Protein AF-A0A418AN37-F1 (afdb_monomer)

Secondary structure (DSSP, 8-state):
--HHHHHHTTS---------------SSPPPHHHHHHHHHHHHHHHHHHHHHHHHHHHHHHHHHHHHHTS--PPS----------------------PPP--HHHHHHHHHHHHHHHHHHTTSS-----S----TTHHHHHSPPPHHHHHHHHHHHHHHHTSHHHHTS---HHHHHHHHHT---SSS-HHHHTTSTTTTTTTTS-HHHHHHHHHHHHHHHHHHHHHHHHGGGS--

Structure (mmCIF, N/CA/C/O backbone):
data_AF-A0A418AN37-F1
#
_entry.id   AF-A0A418AN37-F1
#
loop_
_atom_site.group_PDB
_atom_site.id
_atom_site.type_symbol
_atom_site.label_atom_id
_atom_site.label_alt_id
_atom_site.label_comp_id
_atom_site.label_asym_id
_atom_site.label_entity_id
_atom_site.label_seq_id
_atom_site.pdbx_PDB_ins_code
_atom_site.Cartn_x
_atom_site.Cartn_y
_atom_site.Cartn_z
_atom_site.occupancy
_atom_site.B_iso_or_equiv
_atom_site.auth_seq_id
_atom_site.auth_comp_id
_atom_site.auth_asym_id
_atom_site.auth_atom_id
_atom_site.pdbx_PDB_model_num
ATOM 1 N N . MET A 1 1 ? -19.602 -5.515 28.735 1.00 55.59 1 MET A N 1
ATOM 2 C CA . MET A 1 1 ? -19.300 -6.955 28.885 1.00 55.59 1 MET A CA 1
ATOM 3 C C . MET A 1 1 ? -18.627 -7.397 27.599 1.00 55.59 1 MET A C 1
ATOM 5 O O . MET A 1 1 ? -19.262 -7.300 26.558 1.00 55.59 1 MET A O 1
ATOM 9 N N . ASP A 1 2 ? -17.358 -7.801 27.650 1.00 83.25 2 ASP A N 1
ATOM 10 C CA . ASP A 1 2 ? -16.573 -8.105 26.446 1.00 83.25 2 ASP A CA 1
ATOM 11 C C . ASP A 1 2 ? -16.793 -9.554 26.003 1.00 83.25 2 ASP A C 1
ATOM 13 O O . ASP A 1 2 ? -16.602 -10.477 26.797 1.00 83.25 2 ASP A O 1
ATOM 17 N N . LEU A 1 3 ? -17.146 -9.766 24.729 1.00 81.81 3 LEU A N 1
ATOM 18 C CA . LEU A 1 3 ? -17.369 -11.102 24.149 1.00 81.81 3 LEU A CA 1
ATOM 19 C C . LEU A 1 3 ? -16.171 -12.034 24.388 1.00 81.81 3 LEU A C 1
ATOM 21 O O . LEU A 1 3 ? -16.342 -13.188 24.777 1.00 81.81 3 LEU A O 1
ATOM 25 N N . ARG A 1 4 ? -14.953 -11.489 24.281 1.00 81.94 4 ARG A N 1
ATOM 26 C CA . ARG A 1 4 ? -13.697 -12.201 24.555 1.00 81.94 4 ARG A CA 1
ATOM 27 C C . ARG A 1 4 ? -13.632 -12.757 25.980 1.00 81.94 4 ARG A C 1
ATOM 29 O O . ARG A 1 4 ? -13.189 -13.883 26.183 1.00 81.94 4 ARG A O 1
ATOM 36 N N . ARG A 1 5 ? -14.113 -11.996 26.965 1.00 84.25 5 ARG A N 1
ATOM 37 C CA . ARG A 1 5 ? -14.120 -12.404 28.376 1.00 84.25 5 ARG A CA 1
ATOM 38 C C . ARG A 1 5 ? -15.149 -13.506 28.640 1.00 84.25 5 ARG A C 1
ATOM 40 O O . ARG A 1 5 ? -14.888 -14.403 29.431 1.00 84.25 5 ARG A O 1
ATOM 47 N N . LEU A 1 6 ? -16.292 -13.472 27.956 1.00 85.56 6 LEU A N 1
ATOM 48 C CA . LEU A 1 6 ? -17.323 -14.513 28.062 1.00 85.56 6 LEU A CA 1
ATOM 49 C C . LEU A 1 6 ? -16.876 -15.847 27.449 1.00 85.56 6 LEU A C 1
ATOM 51 O O . LEU A 1 6 ? -17.226 -16.902 27.976 1.00 85.56 6 LEU A O 1
ATOM 55 N N . GLN A 1 7 ? -16.056 -15.802 26.396 1.00 86.62 7 GLN A N 1
ATOM 56 C CA . GLN A 1 7 ? -15.451 -17.002 25.817 1.00 86.62 7 GLN A CA 1
ATOM 57 C C . GLN A 1 7 ? -14.365 -17.601 26.715 1.00 8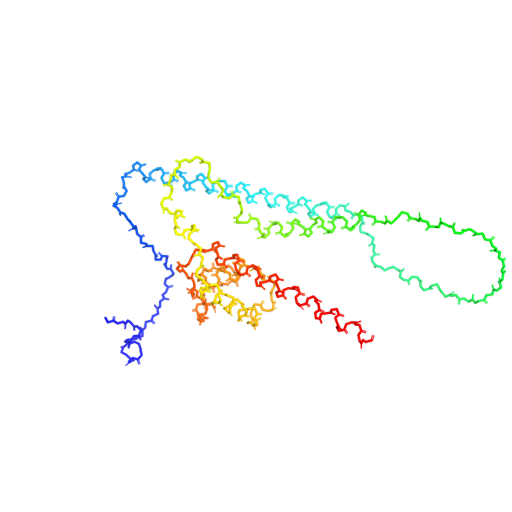6.62 7 GLN A C 1
ATOM 59 O O . GLN A 1 7 ? -14.333 -18.813 26.898 1.00 86.62 7 GLN A O 1
ATOM 64 N N . GLN A 1 8 ? -13.529 -16.771 27.348 1.00 85.38 8 GLN A N 1
ATOM 65 C CA . GLN A 1 8 ? -12.526 -17.234 28.322 1.00 85.38 8 GLN A CA 1
ATOM 66 C C . GLN A 1 8 ? -13.148 -17.927 29.542 1.00 85.38 8 GLN A C 1
ATOM 68 O O . GLN A 1 8 ? -12.549 -18.833 30.108 1.00 85.38 8 GLN A O 1
ATOM 73 N N . LEU A 1 9 ? -14.354 -17.513 29.936 1.00 90.00 9 LEU A N 1
ATOM 74 C CA . LEU A 1 9 ? -15.110 -18.127 31.029 1.00 90.00 9 LEU A CA 1
ATOM 75 C C . LEU A 1 9 ? -15.902 -19.374 30.593 1.00 90.00 9 LEU A C 1
ATOM 77 O O . LEU A 1 9 ? -16.604 -19.957 31.413 1.00 90.00 9 LEU A O 1
ATOM 81 N N . GLY A 1 10 ? -15.828 -19.771 29.316 1.00 86.00 10 GLY A N 1
ATOM 82 C CA . GLY A 1 10 ? -16.542 -20.934 28.778 1.00 86.00 10 GLY A CA 1
ATOM 83 C C . GLY A 1 10 ? -18.060 -20.754 28.666 1.00 86.00 10 GLY A C 1
ATOM 84 O O . GLY A 1 10 ? -18.771 -21.726 28.436 1.00 86.00 10 GLY A O 1
ATOM 85 N N . ILE A 1 11 ? -18.567 -19.527 28.823 1.00 90.62 11 ILE A N 1
ATOM 86 C CA . ILE A 1 11 ? -20.008 -19.238 28.865 1.00 90.62 11 ILE A CA 1
ATOM 87 C C . ILE A 1 11 ? -20.592 -19.188 27.447 1.00 90.62 11 ILE A C 1
ATOM 89 O O . ILE A 1 11 ? -21.712 -19.637 27.221 1.00 90.62 11 ILE A O 1
ATOM 93 N N . VAL A 1 12 ? -19.843 -18.639 26.484 1.00 87.06 12 VAL A N 1
ATOM 94 C CA . VAL A 1 12 ? -20.289 -18.466 25.092 1.00 87.06 12 VAL A CA 1
ATOM 95 C C . VAL A 1 12 ? -19.134 -18.733 24.135 1.00 87.06 12 VAL A C 1
ATOM 97 O O . VAL A 1 12 ? -18.043 -18.199 24.313 1.00 87.06 12 VAL A O 1
ATOM 100 N N . HIS A 1 13 ? -19.385 -19.506 23.079 1.00 84.19 13 HIS A N 1
ATOM 101 C CA . HIS A 1 13 ? -18.489 -19.592 21.926 1.00 84.19 13 HIS A CA 1
ATOM 102 C C . HIS A 1 13 ? -18.935 -18.579 20.868 1.00 84.19 13 HIS A C 1
ATOM 104 O O . HIS A 1 13 ? -20.099 -18.583 20.472 1.00 84.19 13 HIS A O 1
ATOM 110 N N . TYR A 1 14 ? -18.027 -17.710 20.416 1.00 82.75 14 TYR A N 1
ATOM 111 C CA . TYR A 1 14 ? -18.296 -16.773 19.325 1.00 82.75 14 TYR A CA 1
ATOM 112 C C . TYR A 1 14 ? -17.182 -16.819 18.279 1.00 82.75 14 TYR A C 1
ATOM 114 O O . TYR A 1 14 ? -16.024 -17.101 18.584 1.00 82.75 14 TYR A O 1
ATOM 122 N N . THR A 1 15 ? -17.545 -16.506 17.040 1.00 80.81 15 THR A N 1
ATOM 123 C CA . THR A 1 15 ? -16.626 -16.379 15.906 1.00 80.81 15 THR A CA 1
ATOM 124 C C . THR A 1 15 ? -16.875 -15.037 15.231 1.00 80.81 15 THR A C 1
ATOM 126 O O . THR A 1 15 ? -18.019 -14.710 14.921 1.00 80.81 15 THR A O 1
ATOM 129 N N . LEU A 1 16 ? -15.826 -14.244 15.001 1.00 81.50 16 LEU A N 1
ATOM 130 C CA . LEU A 1 16 ? -15.933 -13.008 14.220 1.00 81.50 16 LEU A CA 1
ATOM 131 C C . LEU A 1 16 ? -15.837 -13.362 12.736 1.00 81.50 16 LEU A C 1
ATOM 133 O O . LEU A 1 16 ? -14.770 -13.756 12.273 1.00 81.50 16 LEU A O 1
ATOM 137 N N . SER A 1 17 ? -16.944 -13.232 12.012 1.00 78.81 17 SER A N 1
ATOM 138 C CA . SER A 1 17 ? -17.051 -13.619 10.603 1.00 78.81 17 SER A CA 1
ATOM 139 C C . SER A 1 17 ? -16.654 -12.497 9.647 1.00 78.81 17 SER A C 1
ATOM 141 O O . SER A 1 17 ? -15.898 -12.719 8.704 1.00 78.81 17 SER A O 1
ATOM 143 N N . GLU A 1 18 ? -17.156 -11.287 9.885 1.00 77.06 18 GLU A N 1
ATOM 144 C CA . GLU A 1 18 ? -17.079 -10.207 8.906 1.00 77.06 18 GLU A CA 1
ATOM 145 C C . GLU A 1 18 ? -15.902 -9.267 9.167 1.00 77.06 18 GLU A C 1
ATOM 147 O O . GLU A 1 18 ? -15.656 -8.792 10.282 1.00 77.06 18 GLU A O 1
ATOM 152 N N . TYR A 1 19 ? -15.153 -8.991 8.102 1.00 73.56 19 TYR A N 1
ATOM 153 C CA . TYR A 1 19 ? -14.196 -7.898 8.080 1.00 73.56 19 TYR A CA 1
ATOM 154 C C . TYR A 1 19 ? -14.951 -6.607 7.769 1.00 73.56 19 TYR A C 1
ATOM 156 O O . TYR A 1 19 ? -15.472 -6.442 6.669 1.00 73.56 19 TYR A O 1
ATOM 164 N N . ALA A 1 20 ? -14.983 -5.689 8.731 1.00 76.69 20 ALA A N 1
ATOM 165 C CA . ALA A 1 20 ? -15.533 -4.356 8.547 1.00 76.69 20 ALA A CA 1
ATOM 166 C C . ALA A 1 20 ? -14.429 -3.312 8.717 1.00 76.69 20 ALA A C 1
ATOM 168 O O . ALA A 1 20 ? -13.604 -3.398 9.631 1.00 76.69 20 ALA A O 1
ATOM 169 N N . ILE A 1 21 ? -14.437 -2.302 7.848 1.00 72.62 21 ILE A N 1
ATOM 170 C CA . ILE A 1 21 ? -13.608 -1.113 8.027 1.00 72.62 21 ILE A CA 1
ATOM 171 C C . ILE A 1 21 ? -14.309 -0.247 9.067 1.00 72.62 21 ILE A C 1
ATOM 173 O O . ILE A 1 21 ? -15.377 0.307 8.812 1.00 72.62 21 ILE A O 1
ATOM 177 N N . HIS A 1 22 ? -13.719 -0.149 10.256 1.00 75.38 22 HIS A N 1
ATOM 178 C CA . HIS A 1 22 ? -14.242 0.715 11.303 1.00 75.38 22 HIS A CA 1
ATOM 179 C C . HIS A 1 22 ? -13.938 2.174 10.952 1.00 75.38 22 HIS A C 1
ATOM 181 O O . HIS A 1 22 ? -12.841 2.670 11.213 1.00 75.38 22 HIS A O 1
ATOM 187 N N . TYR A 1 23 ? -14.906 2.868 10.360 1.00 77.75 23 TYR A N 1
ATOM 188 C CA . TYR A 1 23 ? -14.799 4.295 10.086 1.00 77.75 23 TYR A CA 1
ATOM 189 C C . TYR A 1 23 ? -15.539 5.109 11.148 1.00 77.75 23 TYR A C 1
ATOM 191 O O . TYR A 1 23 ? -16.538 4.681 11.723 1.00 77.75 23 TYR A O 1
ATOM 199 N N . ARG A 1 24 ? -15.037 6.315 11.408 1.00 78.88 24 ARG A N 1
ATOM 200 C CA . ARG A 1 24 ? -15.690 7.301 12.266 1.00 78.88 24 ARG A CA 1
ATOM 201 C C . ARG A 1 24 ? -15.820 8.594 11.482 1.00 78.88 24 ARG A C 1
ATOM 203 O O . ARG A 1 24 ? -14.815 9.157 11.062 1.00 78.88 24 ARG A O 1
ATOM 210 N N . VAL A 1 25 ? -17.049 9.065 11.298 1.00 76.12 25 VAL A N 1
ATOM 211 C CA . VAL A 1 25 ? -17.302 10.376 10.691 1.00 76.12 25 VAL A CA 1
ATOM 212 C C . VAL A 1 25 ? -16.992 11.443 11.742 1.00 76.12 25 VAL A C 1
ATOM 214 O O . VAL A 1 25 ? -17.580 11.439 12.822 1.00 76.12 25 VAL A O 1
ATOM 217 N N . LEU A 1 26 ? -16.022 12.314 11.462 1.00 72.56 26 LEU A N 1
ATOM 218 C CA . LEU A 1 26 ? -15.508 13.320 12.404 1.00 72.56 26 LEU A CA 1
ATOM 219 C C . LEU A 1 26 ? -16.212 14.688 12.282 1.00 72.56 26 LEU A C 1
ATOM 221 O O . LEU A 1 26 ? -15.629 15.709 12.633 1.00 72.56 26 LEU A O 1
ATOM 225 N N . GLY A 1 27 ? -17.457 14.738 11.799 1.00 74.88 27 GLY A N 1
ATOM 226 C CA . GLY A 1 27 ? -18.159 16.000 11.542 1.00 74.88 27 GLY A CA 1
ATOM 227 C C . GLY A 1 27 ? -19.681 15.863 11.426 1.00 74.88 27 GLY A C 1
ATOM 228 O O . GLY A 1 27 ? -20.204 14.752 11.550 1.00 74.88 27 GLY A O 1
ATOM 229 N N . PRO A 1 28 ? -20.398 16.987 11.219 1.00 77.19 28 PRO A N 1
ATOM 230 C CA . PRO A 1 28 ? -21.841 16.979 10.999 1.00 77.19 28 PRO A CA 1
ATOM 231 C C . PRO A 1 28 ? -22.205 16.184 9.732 1.00 77.19 28 PRO A C 1
ATOM 233 O O . PRO A 1 28 ? -21.364 16.030 8.841 1.00 77.19 28 PRO A O 1
ATOM 236 N N . PRO A 1 29 ? -23.446 15.674 9.630 1.00 78.56 29 PRO A N 1
ATOM 237 C CA . PRO A 1 29 ? -23.898 14.976 8.433 1.00 78.56 29 PRO A CA 1
ATOM 238 C C . PRO A 1 29 ? -23.768 15.886 7.206 1.00 78.56 29 PRO A C 1
ATOM 240 O O . PRO A 1 29 ? -24.185 17.044 7.232 1.00 78.56 29 PRO A O 1
ATOM 243 N N . LEU A 1 30 ? -23.164 15.350 6.146 1.00 78.12 30 LEU A N 1
ATOM 244 C CA . LEU A 1 30 ? -22.931 16.070 4.896 1.00 78.12 30 LEU A CA 1
ATOM 245 C C . LEU A 1 30 ? -24.262 16.375 4.197 1.00 78.12 30 LEU A C 1
ATOM 247 O O . LEU A 1 30 ? -25.158 15.529 4.156 1.00 78.12 30 LEU A O 1
ATOM 251 N N . LEU A 1 31 ? -24.379 17.569 3.610 1.00 86.06 31 LEU A N 1
ATOM 252 C CA . LEU A 1 31 ? -25.508 17.898 2.737 1.00 86.06 31 LEU A CA 1
ATOM 253 C C . LEU A 1 31 ? -25.437 17.078 1.432 1.00 86.06 31 LEU A C 1
ATOM 255 O O . LEU A 1 31 ? -24.340 16.711 1.006 1.00 86.06 31 LEU A O 1
ATOM 259 N N . PRO A 1 32 ? -26.570 16.850 0.735 1.00 85.19 32 PRO A N 1
ATOM 260 C CA . PRO A 1 32 ? -26.594 16.098 -0.525 1.00 85.19 32 PRO A CA 1
ATOM 261 C C . PRO A 1 32 ? -25.598 16.612 -1.573 1.00 85.19 32 PRO A C 1
ATOM 263 O O . PRO A 1 32 ? -24.878 15.833 -2.181 1.00 85.19 32 PRO A O 1
ATOM 266 N N . THR A 1 33 ? -25.454 17.932 -1.700 1.00 83.00 33 THR A N 1
ATOM 267 C CA . THR A 1 33 ? -24.499 18.556 -2.630 1.00 83.00 33 THR A CA 1
ATOM 268 C C . THR A 1 33 ? -23.035 18.291 -2.266 1.00 83.00 33 THR A C 1
ATOM 270 O O . THR A 1 33 ? -22.181 18.204 -3.145 1.00 83.00 33 THR A O 1
ATOM 273 N N . GLN A 1 34 ? -22.727 18.137 -0.975 1.00 84.00 34 GLN A N 1
ATOM 274 C CA . GLN A 1 34 ? -21.387 17.779 -0.503 1.00 84.00 34 GLN A CA 1
ATOM 275 C C . GLN A 1 34 ? -21.097 16.293 -0.733 1.00 84.00 34 GLN A C 1
ATOM 277 O O . GLN A 1 34 ? -19.958 15.936 -1.025 1.00 84.00 34 GLN A O 1
ATOM 282 N N . LEU A 1 35 ? -22.120 15.438 -0.637 1.00 85.06 35 LEU A N 1
ATOM 283 C CA . LEU A 1 35 ? -22.019 14.026 -1.001 1.00 85.06 35 LEU A CA 1
ATOM 284 C C . LEU A 1 35 ? -21.789 13.854 -2.503 1.00 85.06 35 LEU A C 1
ATOM 286 O O . LEU A 1 35 ? -20.908 13.087 -2.878 1.00 85.06 35 LEU A O 1
ATOM 290 N N . ASP A 1 36 ? -22.501 14.604 -3.346 1.00 86.00 36 ASP A N 1
ATOM 291 C CA . ASP A 1 36 ? -22.295 14.585 -4.799 1.00 86.00 36 ASP A CA 1
ATOM 292 C C . ASP A 1 36 ? -20.882 15.048 -5.167 1.00 86.00 36 ASP A C 1
ATOM 294 O O . ASP A 1 36 ? -20.211 14.430 -5.995 1.00 86.00 36 ASP A O 1
ATOM 298 N N . HIS A 1 37 ? -20.390 16.099 -4.504 1.00 85.75 37 HIS A N 1
ATOM 299 C CA . HIS A 1 37 ? -19.017 16.559 -4.683 1.00 85.75 37 HIS A CA 1
ATOM 300 C C . HIS A 1 37 ? -17.994 15.505 -4.238 1.00 85.75 37 HIS A C 1
ATOM 302 O O . HIS A 1 37 ? -17.052 15.220 -4.973 1.00 85.75 37 HIS A O 1
ATOM 308 N N . LEU A 1 38 ? -18.191 14.877 -3.074 1.00 84.44 38 LEU A N 1
ATOM 309 C CA . LEU A 1 38 ? -17.324 13.803 -2.588 1.00 84.44 38 LEU A CA 1
ATOM 310 C C . LEU A 1 38 ? -17.327 12.604 -3.545 1.00 84.44 38 LEU A C 1
ATOM 312 O O . LEU A 1 38 ? -16.264 12.091 -3.885 1.00 84.44 38 LEU A O 1
ATOM 316 N N . ALA A 1 39 ? -18.502 12.182 -4.012 1.00 85.56 39 ALA A N 1
ATOM 317 C CA . ALA A 1 39 ? -18.649 11.099 -4.976 1.00 85.56 39 ALA A CA 1
ATOM 318 C C . ALA A 1 39 ? -17.939 11.429 -6.295 1.00 85.56 39 ALA A C 1
ATOM 320 O O . ALA A 1 39 ? -17.223 10.585 -6.835 1.00 85.56 39 ALA A O 1
ATOM 321 N N . HIS A 1 40 ? -18.071 12.666 -6.782 1.00 85.44 40 HIS A N 1
ATOM 322 C CA . HIS A 1 40 ? -17.361 13.132 -7.967 1.00 85.44 40 HIS A CA 1
ATOM 323 C C . HIS A 1 40 ? -15.840 13.109 -7.769 1.00 85.44 40 HIS A C 1
ATOM 325 O O . HIS A 1 40 ? -15.124 12.612 -8.634 1.00 85.44 40 HIS A O 1
ATOM 331 N N . THR A 1 41 ? -15.343 13.577 -6.624 1.00 87.25 41 THR A N 1
ATOM 332 C CA . THR A 1 41 ? -13.911 13.561 -6.285 1.00 87.25 41 THR A CA 1
ATOM 333 C C . THR A 1 41 ? -13.362 12.139 -6.172 1.00 87.25 41 THR A C 1
ATOM 335 O O . THR A 1 41 ? -12.289 11.844 -6.693 1.00 87.25 41 THR A O 1
ATOM 338 N N . ILE A 1 42 ? -14.110 11.222 -5.552 1.00 85.75 42 ILE A N 1
ATOM 339 C CA . ILE A 1 42 ? -13.750 9.798 -5.490 1.00 85.75 42 ILE A CA 1
ATOM 340 C C . ILE A 1 42 ? -13.702 9.206 -6.905 1.00 85.75 42 ILE A C 1
ATOM 342 O O . ILE A 1 42 ? -12.743 8.523 -7.261 1.00 85.75 42 ILE A O 1
ATOM 346 N N . TYR A 1 43 ? -14.697 9.506 -7.741 1.00 87.31 43 TYR A N 1
ATOM 347 C CA . TYR A 1 43 ? -14.752 9.032 -9.121 1.00 87.31 43 TYR A CA 1
ATOM 348 C C . TYR A 1 43 ? -13.576 9.538 -9.968 1.00 87.31 43 TYR A C 1
ATOM 350 O O . TYR A 1 43 ? -12.927 8.750 -10.658 1.00 87.31 43 TYR A O 1
ATOM 358 N N . THR A 1 44 ? -13.264 10.836 -9.921 1.00 85.31 44 THR A N 1
ATOM 359 C CA . THR A 1 44 ? -12.144 11.410 -10.683 1.00 85.31 44 THR A CA 1
ATOM 360 C C . THR A 1 44 ? -10.803 10.866 -10.204 1.00 85.31 44 THR A C 1
ATOM 362 O O . THR A 1 44 ? -9.939 10.559 -11.032 1.00 85.31 44 THR A O 1
ATOM 365 N N . HIS A 1 45 ? -10.646 10.673 -8.892 1.00 80.81 45 HIS A N 1
ATOM 366 C CA . HIS A 1 45 ? -9.477 10.028 -8.310 1.00 80.81 45 HIS A CA 1
ATOM 367 C C . HIS A 1 45 ? -9.315 8.591 -8.825 1.00 80.81 45 HIS A C 1
ATOM 369 O O . HIS A 1 45 ? -8.259 8.260 -9.367 1.00 80.81 45 HIS A O 1
ATOM 375 N N . HIS A 1 46 ? -10.366 7.765 -8.758 1.00 80.94 46 HIS A N 1
ATOM 376 C CA . HIS A 1 46 ? -10.323 6.389 -9.263 1.00 80.94 46 HIS A CA 1
ATOM 377 C C . HIS A 1 46 ? -10.027 6.325 -10.757 1.00 80.94 46 HIS A C 1
ATOM 379 O O . HIS A 1 46 ? -9.132 5.592 -11.167 1.00 80.94 46 HIS A O 1
ATOM 385 N N . ARG A 1 47 ? -10.691 7.150 -11.570 1.00 82.31 47 ARG A N 1
ATOM 386 C CA . ARG A 1 47 ? -10.432 7.217 -13.014 1.00 82.31 47 ARG A CA 1
ATOM 387 C C . ARG A 1 47 ? -8.976 7.580 -13.318 1.00 82.31 47 ARG A C 1
ATOM 389 O O . ARG A 1 47 ? -8.377 7.053 -14.254 1.00 82.31 47 ARG A O 1
ATOM 396 N N . THR A 1 48 ? -8.393 8.479 -12.528 1.00 78.56 48 THR A N 1
ATOM 397 C CA . THR A 1 48 ? -6.982 8.865 -12.663 1.00 78.56 48 THR A CA 1
ATOM 398 C C . THR A 1 48 ? -6.054 7.721 -12.257 1.00 78.56 48 THR A C 1
ATOM 400 O O . THR A 1 48 ? -5.081 7.448 -12.962 1.00 78.56 48 THR A O 1
ATOM 403 N N . GLN A 1 49 ? -6.360 7.020 -11.161 1.00 80.62 49 GLN A N 1
ATOM 404 C CA . GLN A 1 49 ? -5.617 5.829 -10.744 1.00 80.62 49 GLN A CA 1
ATOM 405 C C . GLN A 1 49 ? -5.677 4.719 -11.799 1.00 80.62 49 GLN A C 1
ATOM 407 O O . GLN A 1 49 ? -4.638 4.165 -12.150 1.00 80.62 49 GLN A O 1
ATOM 412 N N . GLU A 1 50 ? -6.852 4.439 -12.363 1.00 80.50 50 GLU A N 1
ATOM 413 C CA . GLU A 1 50 ? -7.027 3.460 -13.440 1.00 80.50 50 GLU A CA 1
ATOM 414 C C . GLU A 1 50 ? -6.183 3.815 -14.664 1.00 80.50 50 GLU A C 1
ATOM 416 O O . GLU A 1 50 ? -5.414 2.983 -15.142 1.00 80.50 50 GLU A O 1
ATOM 421 N N . ALA A 1 51 ? -6.238 5.067 -15.127 1.00 76.75 51 ALA A N 1
ATOM 422 C CA . ALA A 1 51 ? -5.425 5.519 -16.253 1.00 76.75 51 ALA A CA 1
ATOM 423 C C . ALA A 1 51 ? -3.916 5.359 -15.986 1.00 76.75 51 ALA A C 1
ATOM 425 O O . ALA A 1 51 ? -3.162 4.973 -16.880 1.00 76.75 51 ALA A O 1
ATOM 426 N N . ARG A 1 52 ? -3.459 5.625 -14.755 1.00 77.75 52 ARG A N 1
ATOM 427 C CA . ARG A 1 52 ? -2.061 5.403 -14.346 1.00 77.75 52 ARG A CA 1
ATOM 428 C C . ARG A 1 52 ? -1.706 3.918 -14.311 1.00 77.75 52 ARG A C 1
ATOM 430 O O . ARG A 1 52 ? -0.620 3.549 -14.751 1.00 77.75 52 ARG A O 1
ATOM 437 N N . HIS A 1 53 ? -2.599 3.068 -13.810 1.00 77.56 53 HIS A N 1
ATOM 438 C CA . HIS A 1 53 ? -2.394 1.621 -13.786 1.00 77.56 53 HIS A CA 1
ATOM 439 C C . HIS A 1 53 ? -2.290 1.044 -15.198 1.00 77.56 53 HIS A C 1
ATOM 441 O O . HIS A 1 53 ? -1.360 0.287 -15.460 1.00 77.56 53 HIS A O 1
ATOM 447 N N . VAL A 1 54 ? -3.167 1.456 -16.119 1.00 84.94 54 VAL A N 1
ATOM 448 C CA . VAL A 1 54 ? -3.102 1.045 -17.530 1.00 84.94 54 VAL A CA 1
ATOM 449 C C . VAL A 1 54 ? -1.756 1.437 -18.136 1.00 84.94 54 VAL A C 1
ATOM 451 O O . VAL A 1 54 ? -1.045 0.570 -18.634 1.00 84.94 54 VAL A O 1
ATOM 454 N N . LYS A 1 55 ? -1.334 2.700 -17.981 1.00 79.44 55 LYS A N 1
ATOM 455 C CA . LYS A 1 55 ? -0.025 3.168 -18.471 1.00 79.44 55 LYS A CA 1
ATOM 456 C C . LYS A 1 55 ? 1.151 2.378 -17.897 1.00 79.44 55 LYS A C 1
ATOM 458 O O . LYS A 1 55 ? 2.119 2.117 -18.601 1.00 79.44 55 LYS A O 1
ATOM 463 N N . ARG A 1 56 ? 1.089 1.997 -16.618 1.00 79.69 56 ARG A N 1
ATOM 464 C CA . ARG A 1 56 ? 2.131 1.184 -15.969 1.00 79.69 56 ARG A CA 1
ATOM 465 C C . ARG A 1 56 ? 2.204 -0.223 -16.548 1.00 79.69 56 ARG A C 1
ATOM 467 O O . ARG A 1 56 ? 3.302 -0.717 -16.781 1.00 79.69 56 ARG A O 1
ATOM 474 N N . VAL A 1 57 ? 1.055 -0.855 -16.779 1.00 85.06 57 VAL A N 1
ATOM 475 C CA . VAL A 1 57 ? 0.993 -2.174 -17.423 1.00 85.06 57 VAL A CA 1
ATOM 476 C C . VAL A 1 57 ? 1.506 -2.087 -18.860 1.00 85.06 57 VAL A C 1
ATOM 478 O O . VAL A 1 57 ? 2.311 -2.922 -19.259 1.00 85.06 57 VAL A O 1
ATOM 481 N N . GLU A 1 58 ? 1.108 -1.062 -19.615 1.00 85.06 58 GLU A N 1
ATOM 482 C CA . GLU A 1 58 ? 1.611 -0.812 -20.972 1.00 85.06 58 GLU A CA 1
ATOM 483 C C . GLU A 1 58 ? 3.131 -0.607 -20.987 1.00 85.06 58 GLU A C 1
ATOM 485 O O . GLU A 1 58 ? 3.818 -1.198 -21.815 1.00 85.06 58 GLU A O 1
ATOM 490 N N . ALA A 1 59 ? 3.680 0.173 -20.051 1.00 81.25 59 ALA A N 1
ATOM 491 C CA . ALA A 1 59 ? 5.122 0.379 -19.931 1.00 81.25 59 ALA A CA 1
ATOM 492 C C . ALA A 1 59 ? 5.874 -0.933 -19.652 1.00 81.25 59 ALA A C 1
ATOM 494 O O . ALA A 1 59 ? 6.878 -1.210 -20.307 1.00 81.25 59 ALA A O 1
ATOM 495 N N . LEU A 1 60 ? 5.364 -1.765 -18.737 1.00 84.44 60 LEU A N 1
ATOM 496 C CA . LEU A 1 60 ? 5.941 -3.080 -18.449 1.00 84.44 60 LEU A CA 1
ATOM 497 C C . LEU A 1 60 ? 5.858 -4.011 -19.665 1.00 84.44 60 LEU A C 1
ATOM 499 O O . LEU A 1 60 ? 6.830 -4.686 -19.997 1.00 84.44 60 LEU A O 1
ATOM 503 N N . TYR A 1 61 ? 4.711 -4.035 -20.343 1.00 84.94 61 TYR A N 1
ATOM 504 C CA . TYR A 1 61 ? 4.527 -4.824 -21.557 1.00 84.94 61 TYR A CA 1
ATOM 505 C C . TYR A 1 61 ? 5.513 -4.403 -22.649 1.00 84.94 61 TYR A C 1
ATOM 507 O O . TYR A 1 61 ? 6.152 -5.254 -23.261 1.00 84.94 61 TYR A O 1
ATOM 515 N N . ASN A 1 62 ? 5.695 -3.097 -22.848 1.00 81.69 62 ASN A N 1
ATOM 516 C CA . ASN A 1 62 ? 6.657 -2.569 -23.809 1.00 81.69 62 ASN A CA 1
ATOM 517 C C . ASN A 1 62 ? 8.094 -2.951 -23.436 1.00 81.69 62 ASN A C 1
ATOM 519 O O . ASN A 1 62 ? 8.837 -3.376 -24.314 1.00 81.69 62 ASN A O 1
ATOM 523 N N . ALA A 1 63 ? 8.472 -2.875 -22.155 1.00 83.62 63 ALA A N 1
ATOM 524 C CA . ALA A 1 63 ? 9.792 -3.302 -21.685 1.00 83.62 63 ALA A CA 1
ATOM 525 C C . ALA A 1 63 ? 10.035 -4.811 -21.888 1.00 83.62 63 ALA A C 1
ATOM 527 O O . ALA A 1 63 ? 11.131 -5.233 -22.252 1.00 83.62 63 ALA A O 1
ATOM 528 N N . LEU A 1 64 ? 9.006 -5.643 -21.704 1.00 84.25 64 LEU A N 1
ATOM 529 C CA . LEU A 1 64 ? 9.078 -7.074 -22.009 1.00 84.25 64 LEU A CA 1
ATOM 530 C C . LEU A 1 64 ? 9.198 -7.327 -23.515 1.00 84.25 64 LEU A C 1
ATOM 532 O O . LEU A 1 64 ? 9.993 -8.164 -23.938 1.00 84.25 64 LEU A O 1
ATOM 536 N N . ALA A 1 65 ? 8.432 -6.603 -24.332 1.00 83.50 65 ALA A N 1
ATOM 537 C CA . ALA A 1 65 ? 8.464 -6.730 -25.785 1.00 83.50 65 ALA A CA 1
ATOM 538 C C . ALA A 1 65 ? 9.817 -6.297 -26.374 1.00 83.50 65 ALA A C 1
ATOM 540 O O . ALA A 1 65 ? 10.315 -6.937 -27.304 1.00 83.50 65 ALA A O 1
ATOM 541 N N . THR A 1 66 ? 10.439 -5.249 -25.826 1.00 81.38 66 THR A N 1
ATOM 542 C CA . THR A 1 66 ? 11.781 -4.812 -26.232 1.00 81.38 66 THR A CA 1
ATOM 543 C C . THR A 1 66 ? 12.845 -5.821 -25.821 1.00 81.38 66 THR A C 1
ATOM 545 O O . THR A 1 66 ? 13.672 -6.173 -26.659 1.00 81.38 66 THR A O 1
ATOM 548 N N . ALA A 1 67 ? 12.785 -6.355 -24.597 1.00 79.75 67 ALA A N 1
ATOM 549 C CA . ALA A 1 67 ? 13.691 -7.407 -24.138 1.00 79.75 67 ALA A CA 1
ATOM 550 C C . ALA A 1 67 ? 13.558 -8.698 -24.968 1.00 79.75 67 ALA A C 1
ATOM 552 O O . ALA A 1 67 ? 14.558 -9.318 -25.316 1.00 79.75 67 ALA A O 1
ATOM 553 N N . TRP A 1 68 ? 12.332 -9.074 -25.345 1.00 78.62 68 TRP A N 1
ATOM 554 C CA . TRP A 1 68 ? 12.062 -10.237 -26.198 1.00 78.62 68 TRP A CA 1
ATOM 555 C C . TRP A 1 68 ? 12.561 -10.064 -27.639 1.00 78.62 68 TRP A C 1
ATOM 557 O O . TRP A 1 68 ? 12.960 -11.026 -28.289 1.00 78.62 68 TRP A O 1
ATOM 567 N N . SER A 1 69 ? 12.535 -8.835 -28.157 1.00 76.75 69 SER A N 1
ATOM 568 C CA . SER A 1 69 ? 12.969 -8.538 -29.527 1.00 76.75 69 SER A CA 1
ATOM 569 C C . SER A 1 69 ? 14.492 -8.511 -29.682 1.00 76.75 69 SER A C 1
ATOM 571 O O . SER A 1 69 ? 14.992 -8.371 -30.800 1.00 76.75 69 SER A O 1
ATOM 573 N N . GLN A 1 70 ? 15.246 -8.643 -28.586 1.00 69.69 70 GLN A N 1
ATOM 574 C CA . GLN A 1 70 ? 16.695 -8.746 -28.652 1.00 69.69 70 GLN A CA 1
ATOM 575 C C . GLN A 1 70 ? 17.133 -10.166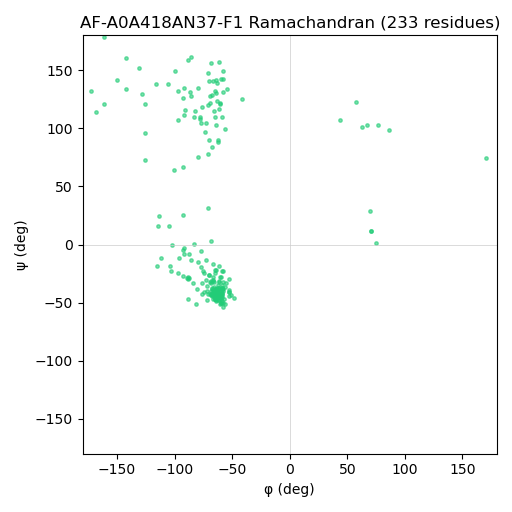 -29.038 1.00 69.69 70 GLN A C 1
ATOM 577 O O . GLN A 1 70 ? 16.635 -11.147 -28.483 1.00 69.69 70 GLN A O 1
ATOM 582 N N . PRO A 1 71 ? 18.089 -10.316 -29.973 1.00 57.81 71 PRO A N 1
ATOM 583 C CA . PRO A 1 71 ? 18.604 -11.624 -30.343 1.00 57.81 71 PRO A CA 1
ATOM 584 C C . PRO A 1 71 ? 19.327 -12.258 -29.149 1.00 57.81 71 PRO A C 1
ATOM 586 O O . PRO A 1 71 ? 20.414 -11.832 -28.762 1.00 57.81 71 PRO A O 1
ATOM 589 N N . HIS A 1 72 ? 18.731 -13.305 -28.576 1.00 53.62 72 HIS A N 1
ATOM 590 C CA . HIS A 1 72 ? 19.358 -14.119 -27.542 1.00 53.62 72 HIS A CA 1
ATOM 591 C C . HIS A 1 72 ? 20.668 -14.721 -28.074 1.00 53.62 72 HIS A C 1
ATOM 593 O O . HIS A 1 72 ? 20.651 -15.627 -28.910 1.00 53.62 72 HIS A O 1
ATOM 599 N N . LYS A 1 73 ? 21.821 -14.261 -27.573 1.00 52.53 73 LYS A N 1
ATOM 600 C CA . LYS A 1 73 ? 23.056 -15.047 -27.684 1.00 52.53 73 LYS A CA 1
ATOM 601 C C . LYS A 1 73 ? 22.903 -16.263 -26.765 1.00 52.53 73 LYS A C 1
ATOM 603 O O . LYS A 1 73 ? 22.695 -16.072 -25.567 1.00 52.53 73 LYS A O 1
ATOM 608 N N . PRO A 1 74 ? 22.996 -17.503 -27.276 1.00 44.41 74 PRO A N 1
ATOM 609 C CA . PRO A 1 74 ? 22.981 -18.670 -26.411 1.00 44.41 74 PRO A CA 1
ATOM 610 C C . PRO A 1 74 ? 24.172 -18.595 -25.449 1.00 44.41 74 PRO A C 1
ATOM 612 O O . PRO A 1 74 ? 25.332 -18.534 -25.865 1.00 44.41 74 PRO A O 1
ATOM 615 N N . LEU A 1 75 ? 23.874 -18.589 -24.150 1.00 52.97 75 LEU A N 1
ATOM 616 C CA . LEU A 1 75 ? 24.860 -18.834 -23.108 1.00 52.97 75 LEU A CA 1
ATOM 617 C C . LEU A 1 75 ? 25.424 -20.243 -23.339 1.00 52.97 75 LEU A C 1
ATOM 619 O O . LEU A 1 75 ? 24.683 -21.221 -23.330 1.00 52.97 75 LEU A O 1
ATOM 623 N N . HIS A 1 76 ? 26.741 -20.313 -23.528 1.00 48.41 76 HIS A N 1
ATOM 624 C CA . HIS A 1 76 ? 27.575 -21.507 -23.705 1.00 48.41 76 HIS A CA 1
ATOM 625 C C . HIS A 1 76 ? 27.729 -22.072 -25.126 1.00 48.41 76 HIS A C 1
ATOM 627 O O . HIS A 1 76 ? 27.059 -23.010 -25.537 1.00 48.41 76 HIS A O 1
ATOM 633 N N . THR A 1 77 ? 28.855 -21.715 -25.743 1.00 39.31 77 THR A N 1
ATOM 634 C CA . THR A 1 77 ? 29.836 -22.747 -26.108 1.00 39.31 77 THR A CA 1
ATOM 635 C C . THR A 1 77 ? 31.190 -22.358 -25.528 1.00 39.31 77 THR A C 1
ATOM 637 O O . THR A 1 77 ? 31.935 -21.574 -26.113 1.00 39.31 77 THR A O 1
ATOM 640 N N . ARG A 1 78 ? 31.521 -22.909 -24.352 1.00 40.75 78 ARG A N 1
ATOM 641 C CA . ARG A 1 78 ? 32.897 -22.962 -23.844 1.00 40.75 78 ARG A CA 1
ATOM 642 C C . ARG A 1 78 ? 33.663 -23.905 -24.771 1.00 40.75 78 ARG A C 1
ATOM 644 O O . ARG A 1 78 ? 33.753 -25.102 -24.519 1.00 40.75 78 ARG A O 1
ATOM 651 N N . ALA A 1 79 ? 34.146 -23.381 -25.894 1.00 37.94 79 ALA A N 1
ATOM 652 C CA . ALA A 1 79 ? 35.055 -24.104 -26.761 1.00 37.94 79 ALA A CA 1
ATOM 653 C C . ALA A 1 79 ? 36.344 -24.340 -25.967 1.00 37.94 79 ALA A C 1
ATOM 655 O O . ALA A 1 79 ? 37.144 -23.428 -25.756 1.00 37.94 79 ALA A O 1
ATOM 656 N N . HIS A 1 80 ? 36.523 -25.565 -25.477 1.00 40.12 80 HIS A N 1
ATOM 657 C CA . HIS A 1 80 ? 37.793 -26.038 -24.952 1.00 40.12 80 HIS A CA 1
ATOM 658 C C . HIS A 1 80 ? 38.821 -26.009 -26.089 1.00 40.12 80 HIS A C 1
ATOM 660 O O . HIS A 1 80 ? 39.004 -26.987 -26.813 1.00 40.12 80 HIS A O 1
ATOM 666 N N . LYS A 1 81 ? 39.497 -24.870 -26.259 1.00 40.19 81 LYS A N 1
ATOM 667 C CA . LYS A 1 81 ? 40.683 -24.758 -27.103 1.00 40.19 81 LYS A CA 1
ATOM 668 C C . LYS A 1 81 ? 41.801 -25.519 -26.387 1.00 40.19 81 LYS A C 1
ATOM 670 O O . LYS A 1 81 ? 42.491 -24.976 -25.531 1.00 40.19 81 LYS A O 1
ATOM 675 N N . ARG A 1 82 ? 41.918 -26.819 -26.682 1.00 37.25 82 ARG A N 1
ATOM 676 C CA . ARG A 1 82 ? 43.092 -27.639 -26.353 1.00 37.25 82 ARG A CA 1
ATOM 677 C C . ARG A 1 82 ? 44.309 -26.954 -26.980 1.00 37.25 82 ARG A C 1
ATOM 679 O O . ARG A 1 82 ? 44.533 -27.070 -28.181 1.00 37.25 82 ARG A O 1
ATOM 686 N N . ALA A 1 83 ? 45.060 -26.211 -26.177 1.00 36.94 83 ALA A N 1
ATOM 687 C CA . ALA A 1 83 ? 46.373 -25.725 -26.560 1.00 36.94 83 ALA A CA 1
ATOM 688 C C . ALA A 1 83 ? 47.358 -26.893 -26.424 1.00 36.94 83 ALA A C 1
ATOM 690 O O . ALA A 1 83 ? 47.669 -27.330 -25.318 1.00 36.94 83 ALA A O 1
ATOM 691 N N . SER A 1 84 ? 47.802 -27.427 -27.560 1.00 33.00 84 SER A N 1
ATOM 692 C CA . SER A 1 84 ? 49.027 -28.222 -27.642 1.00 33.00 84 SER A CA 1
ATOM 693 C C . SER A 1 84 ? 50.170 -27.253 -27.976 1.00 33.00 84 SER A C 1
ATOM 695 O O . SER A 1 84 ? 49.977 -26.408 -28.852 1.00 33.00 84 SER A O 1
ATOM 697 N N . PRO A 1 85 ? 51.332 -27.322 -27.306 1.00 47.75 85 PRO A N 1
ATOM 698 C CA . PRO A 1 85 ? 52.380 -26.322 -27.457 1.00 47.75 85 PRO A CA 1
ATOM 699 C C . PRO A 1 85 ? 53.296 -26.675 -28.631 1.00 47.75 85 PRO A C 1
ATOM 701 O O . PRO A 1 85 ? 53.787 -27.802 -28.704 1.00 47.75 85 PRO A O 1
ATOM 704 N N . ARG A 1 86 ? 53.571 -25.713 -29.519 1.00 33.91 86 ARG A N 1
ATOM 705 C CA . ARG A 1 86 ? 54.807 -25.688 -30.316 1.00 33.91 86 ARG A CA 1
ATOM 706 C C . ARG A 1 86 ? 55.097 -24.294 -30.889 1.00 33.91 86 ARG A C 1
ATOM 708 O O . ARG A 1 86 ? 54.305 -23.776 -31.661 1.00 33.91 86 ARG A O 1
ATOM 715 N N . CYS A 1 87 ? 56.272 -23.801 -30.490 1.00 30.23 87 CYS A N 1
ATOM 716 C CA . CYS A 1 87 ? 57.228 -22.942 -31.201 1.00 30.23 87 CYS A CA 1
ATOM 717 C C . CYS A 1 87 ? 56.801 -21.527 -31.641 1.00 30.23 87 CYS A C 1
ATOM 719 O O . CYS A 1 87 ? 56.173 -21.360 -32.675 1.00 30.23 87 CYS A O 1
ATOM 721 N N . ALA A 1 88 ? 57.247 -20.561 -30.829 1.00 42.62 88 ALA A N 1
ATOM 722 C CA . ALA A 1 88 ? 58.203 -19.493 -31.157 1.00 42.62 88 ALA A CA 1
ATOM 723 C C . ALA A 1 88 ? 57.911 -18.508 -32.316 1.00 42.62 88 ALA A C 1
ATOM 725 O O . ALA A 1 88 ? 57.831 -18.898 -33.476 1.00 42.62 88 ALA A O 1
ATOM 726 N N . ASP A 1 89 ? 57.917 -17.237 -31.894 1.00 42.75 89 ASP A N 1
ATOM 727 C CA . ASP A 1 89 ? 58.385 -16.016 -32.565 1.00 42.75 89 ASP A CA 1
ATOM 728 C C . ASP A 1 89 ? 57.501 -15.396 -33.662 1.00 42.75 89 ASP A C 1
ATOM 730 O O . ASP A 1 89 ? 57.481 -15.853 -34.797 1.00 42.75 89 ASP A O 1
ATOM 734 N N . ASP A 1 90 ? 56.793 -14.314 -33.308 1.00 39.69 90 ASP A N 1
ATOM 735 C CA . ASP A 1 90 ? 56.914 -13.013 -33.992 1.00 39.69 90 ASP A CA 1
ATOM 736 C C . ASP A 1 90 ? 56.124 -11.918 -33.245 1.00 39.69 90 ASP A C 1
ATOM 738 O O . ASP A 1 90 ? 54.967 -12.096 -32.852 1.00 39.69 90 ASP A O 1
ATOM 742 N N . GLU A 1 91 ? 56.787 -10.781 -33.024 1.00 48.47 91 GLU A N 1
ATOM 743 C CA . GLU A 1 91 ? 56.222 -9.526 -32.521 1.00 48.47 91 GLU A CA 1
ATOM 744 C C . GLU A 1 91 ? 55.203 -8.948 -33.515 1.00 48.47 91 GLU A C 1
ATOM 746 O O . GLU A 1 91 ? 55.523 -8.773 -34.689 1.00 48.47 91 GLU A O 1
ATOM 751 N N . SER A 1 92 ? 54.006 -8.574 -33.047 1.00 43.09 92 SER A N 1
ATOM 752 C CA . SER A 1 92 ? 53.222 -7.455 -33.601 1.00 43.09 92 SER A CA 1
ATOM 753 C C . SER A 1 92 ? 52.045 -7.096 -32.689 1.00 43.09 92 SER A C 1
ATOM 755 O O . SER A 1 92 ? 51.118 -7.879 -32.500 1.00 43.09 92 SER A O 1
ATOM 757 N N . ASP A 1 93 ? 52.149 -5.892 -32.134 1.00 38.59 93 ASP A N 1
ATOM 758 C CA . ASP A 1 93 ? 51.105 -4.919 -31.814 1.00 38.59 93 ASP A CA 1
ATOM 759 C C . ASP A 1 93 ? 49.788 -5.378 -31.167 1.00 38.59 93 ASP A C 1
ATOM 761 O O . ASP A 1 93 ? 48.845 -5.890 -31.776 1.00 38.59 93 ASP A O 1
ATOM 765 N N . SER A 1 94 ? 49.716 -5.022 -29.884 1.00 50.06 94 SER A N 1
ATOM 766 C CA . SER A 1 94 ? 48.514 -4.625 -29.162 1.00 50.06 94 SER A CA 1
ATOM 767 C C . SER A 1 94 ? 47.614 -3.705 -29.993 1.00 50.06 94 SER A C 1
ATOM 769 O O . SER A 1 94 ? 48.054 -2.654 -30.441 1.00 50.06 94 SER A O 1
ATOM 771 N N . ASP A 1 95 ? 46.350 -4.097 -30.154 1.00 39.88 95 ASP A N 1
ATOM 772 C CA . ASP A 1 95 ? 45.168 -3.289 -29.803 1.00 39.88 95 ASP A CA 1
ATOM 773 C C . ASP A 1 95 ? 43.905 -3.970 -30.339 1.00 39.88 95 ASP A C 1
ATOM 775 O O . ASP A 1 95 ? 43.275 -3.551 -31.308 1.00 39.88 95 ASP A O 1
ATOM 779 N N . ASN A 1 96 ? 43.494 -5.056 -29.680 1.00 40.19 96 ASN A N 1
ATOM 780 C CA . ASN A 1 96 ? 42.210 -5.691 -29.965 1.00 40.19 96 ASN A CA 1
ATOM 781 C C . ASN A 1 96 ? 41.127 -5.126 -29.030 1.00 40.19 96 ASN A C 1
ATOM 783 O O . ASN A 1 96 ? 40.596 -5.822 -28.165 1.00 40.19 96 ASN A O 1
ATOM 787 N N . ASN A 1 97 ? 40.807 -3.839 -29.196 1.00 40.94 97 ASN A N 1
ATOM 788 C CA . ASN A 1 97 ? 39.586 -3.236 -28.657 1.00 40.94 97 ASN A CA 1
ATOM 789 C C . ASN A 1 97 ? 38.409 -3.589 -29.581 1.00 40.94 97 ASN A C 1
ATOM 791 O O . ASN A 1 97 ? 37.922 -2.769 -30.357 1.00 40.94 97 ASN A O 1
ATOM 795 N N . GLY A 1 98 ? 37.946 -4.838 -29.504 1.00 39.12 98 GLY A N 1
ATOM 796 C CA . GLY A 1 98 ? 36.624 -5.191 -30.020 1.00 39.12 98 GLY A CA 1
ATOM 797 C C . GLY A 1 98 ? 35.549 -4.423 -29.235 1.00 39.12 98 GLY A C 1
ATOM 798 O O . GLY A 1 98 ? 35.680 -4.299 -28.013 1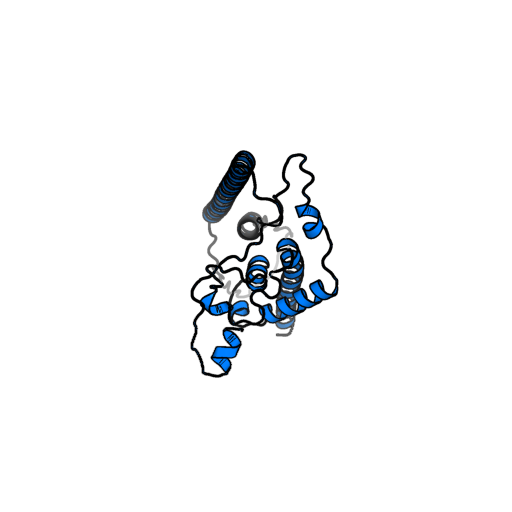.00 39.12 98 GLY A O 1
ATOM 799 N N . PRO A 1 99 ? 34.499 -3.886 -29.884 1.00 39.12 99 PRO A N 1
ATOM 800 C CA . PRO A 1 99 ? 33.477 -3.112 -29.196 1.00 39.12 99 PRO A CA 1
ATOM 801 C C . PRO A 1 99 ? 32.796 -4.013 -28.165 1.00 39.12 99 PRO A C 1
ATOM 803 O O . PRO A 1 99 ? 32.197 -5.034 -28.510 1.00 39.12 99 PRO A O 1
ATOM 806 N N . ARG A 1 100 ? 32.942 -3.659 -26.882 1.00 46.03 100 ARG A N 1
ATOM 807 C CA . ARG A 1 100 ? 32.199 -4.293 -25.792 1.00 46.03 100 ARG A CA 1
ATOM 808 C C . ARG A 1 100 ? 30.710 -4.209 -26.124 1.00 46.03 100 ARG A C 1
ATOM 810 O O . ARG A 1 100 ? 30.220 -3.180 -26.575 1.00 46.03 100 ARG A O 1
ATOM 817 N N . ASP A 1 101 ? 30.030 -5.326 -25.941 1.00 48.94 101 ASP A N 1
ATOM 818 C CA . ASP A 1 101 ? 28.624 -5.559 -26.257 1.00 48.94 101 ASP A CA 1
ATOM 819 C C . ASP A 1 101 ? 27.733 -4.782 -25.265 1.00 48.94 101 ASP A C 1
ATOM 821 O O . ASP A 1 101 ? 27.258 -5.332 -24.276 1.00 48.94 101 ASP A O 1
ATOM 825 N N . VAL A 1 102 ? 27.594 -3.467 -25.471 1.00 50.97 102 VAL A N 1
ATOM 826 C CA . VAL A 1 102 ? 26.836 -2.555 -24.588 1.00 50.97 102 VAL A CA 1
ATOM 827 C C . VAL A 1 102 ? 25.317 -2.805 -24.681 1.00 50.97 102 VAL A C 1
ATOM 829 O O . VAL A 1 102 ? 24.594 -2.620 -23.713 1.00 50.97 102 VAL A O 1
ATOM 832 N N . GLY A 1 103 ? 24.812 -3.330 -25.805 1.00 49.78 103 GLY A N 1
ATOM 833 C CA . GLY A 1 103 ? 23.367 -3.362 -26.086 1.00 49.78 103 GLY A CA 1
ATOM 834 C C . GLY A 1 103 ? 22.527 -4.425 -25.357 1.00 49.78 103 GLY A C 1
ATOM 835 O O . GLY A 1 103 ? 21.306 -4.275 -25.291 1.00 49.78 103 GLY A O 1
ATOM 836 N N . SER A 1 104 ? 23.132 -5.497 -24.829 1.00 52.62 104 SER A N 1
ATOM 837 C CA . SER A 1 104 ? 22.390 -6.571 -24.134 1.00 52.62 104 SER A CA 1
ATOM 838 C C . SER A 1 104 ? 22.208 -6.304 -22.639 1.00 52.62 104 SER A C 1
ATOM 840 O O . SER A 1 104 ? 21.226 -6.770 -22.067 1.00 52.62 104 SER A O 1
ATOM 842 N N . ILE A 1 105 ? 23.148 -5.586 -22.019 1.00 56.41 105 ILE A N 1
ATOM 843 C CA . ILE A 1 105 ? 23.109 -5.231 -20.593 1.00 56.41 105 ILE A CA 1
ATOM 844 C C . ILE A 1 105 ? 22.072 -4.118 -20.386 1.00 56.41 105 ILE A C 1
ATOM 846 O O . ILE A 1 105 ? 21.215 -4.217 -19.511 1.00 56.41 105 ILE A O 1
ATOM 850 N N . ASP A 1 106 ? 22.040 -3.148 -21.304 1.00 66.25 106 ASP A N 1
ATOM 851 C CA . ASP A 1 106 ? 21.111 -2.016 -21.268 1.00 66.25 106 ASP A CA 1
ATOM 852 C C . ASP A 1 106 ? 19.629 -2.434 -21.278 1.00 66.25 106 ASP A C 1
ATOM 854 O O . ASP A 1 106 ? 18.796 -1.794 -20.640 1.00 66.25 106 ASP A O 1
ATOM 858 N N . ALA A 1 107 ? 19.264 -3.515 -21.976 1.00 65.88 107 ALA A N 1
ATOM 859 C CA . ALA A 1 107 ? 17.869 -3.956 -22.051 1.00 65.88 107 ALA A CA 1
ATOM 860 C C . ALA A 1 107 ? 17.426 -4.823 -20.875 1.00 65.88 107 ALA A C 1
ATOM 862 O O . ALA A 1 107 ? 16.269 -4.732 -20.461 1.00 65.88 107 ALA A O 1
ATOM 863 N N . THR A 1 108 ? 18.323 -5.639 -20.316 1.00 71.31 108 THR A N 1
ATOM 864 C CA . THR A 1 108 ? 18.044 -6.355 -19.065 1.00 71.31 108 THR A CA 1
ATOM 865 C C . THR A 1 108 ? 17.916 -5.375 -17.904 1.00 71.31 108 THR A C 1
ATOM 867 O O . THR A 1 108 ? 16.998 -5.508 -17.096 1.00 71.31 108 THR A O 1
ATOM 870 N N . ASP A 1 109 ? 18.753 -4.337 -17.877 1.00 73.31 109 ASP A N 1
ATOM 871 C CA . ASP A 1 109 ? 18.694 -3.279 -16.868 1.00 73.31 109 ASP A CA 1
ATOM 872 C C . ASP A 1 109 ? 17.434 -2.421 -17.037 1.00 73.31 109 ASP A C 1
ATOM 874 O O . ASP A 1 109 ? 16.743 -2.125 -16.061 1.00 73.31 109 ASP A O 1
ATOM 878 N N . HIS A 1 110 ? 17.056 -2.106 -18.280 1.00 75.94 110 HIS A N 1
ATOM 879 C CA . HIS A 1 110 ? 15.799 -1.419 -18.579 1.00 75.94 110 HIS A CA 1
ATOM 880 C C . HIS A 1 110 ? 14.563 -2.229 -18.155 1.00 75.94 110 HIS A C 1
ATOM 882 O O . HIS A 1 110 ? 13.621 -1.667 -17.593 1.00 75.94 110 HIS A O 1
ATOM 888 N N . LEU A 1 111 ? 14.559 -3.548 -18.386 1.00 79.44 111 LEU A N 1
ATOM 889 C CA . LEU A 1 111 ? 13.474 -4.429 -17.955 1.00 79.44 111 LEU A CA 1
ATOM 890 C C . LEU A 1 111 ? 13.372 -4.490 -16.426 1.00 79.44 111 LEU A C 1
ATOM 892 O O . LEU A 1 111 ? 12.271 -4.368 -15.887 1.00 79.44 111 LEU A O 1
ATOM 896 N N . ASN A 1 112 ? 14.498 -4.634 -15.726 1.00 78.06 112 ASN A N 1
ATOM 897 C CA . ASN A 1 112 ? 14.525 -4.642 -14.263 1.00 78.06 112 ASN A CA 1
ATOM 898 C C . ASN A 1 112 ? 14.009 -3.315 -13.689 1.00 78.06 112 ASN A C 1
ATOM 900 O O . ASN A 1 112 ? 13.130 -3.326 -12.827 1.00 78.06 112 ASN A O 1
ATOM 904 N N . ALA A 1 113 ? 1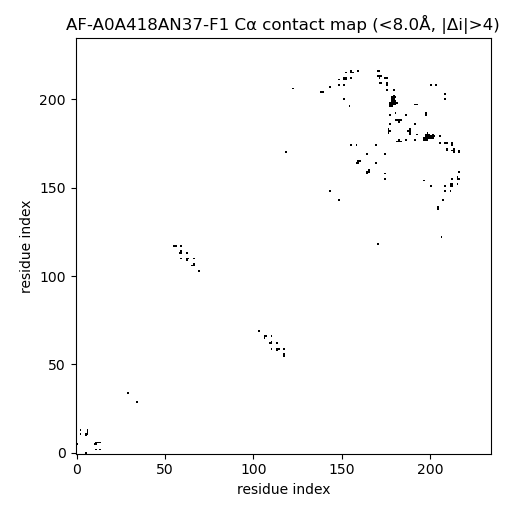4.437 -2.179 -14.248 1.00 76.44 113 ALA A N 1
ATOM 905 C CA . ALA A 1 113 ? 13.934 -0.863 -13.861 1.00 76.44 113 ALA A CA 1
ATOM 906 C C . ALA A 1 113 ? 12.421 -0.708 -14.115 1.00 76.44 113 ALA A C 1
ATOM 908 O O . ALA A 1 113 ? 11.704 -0.131 -13.296 1.00 76.44 113 ALA A O 1
ATOM 909 N N . ALA A 1 114 ? 11.899 -1.247 -15.224 1.00 77.56 114 ALA A N 1
ATOM 910 C CA . ALA A 1 114 ? 10.466 -1.227 -15.521 1.00 77.56 114 ALA A CA 1
ATOM 911 C C . ALA A 1 114 ? 9.653 -2.105 -14.552 1.00 77.56 114 ALA A C 1
ATOM 913 O O . ALA A 1 114 ? 8.552 -1.721 -14.147 1.00 77.56 114 ALA A O 1
ATOM 914 N N . ILE A 1 115 ? 10.194 -3.259 -14.149 1.00 77.00 115 ILE A N 1
ATOM 915 C CA . ILE A 1 115 ? 9.598 -4.139 -13.135 1.00 77.00 115 ILE A CA 1
ATOM 916 C C . ILE A 1 115 ? 9.555 -3.426 -11.779 1.00 77.00 115 ILE A C 1
ATOM 918 O O . ILE A 1 115 ? 8.501 -3.384 -11.144 1.00 77.00 115 ILE A O 1
ATOM 922 N N . GLU A 1 116 ? 10.658 -2.819 -11.347 1.00 77.31 116 GLU A N 1
ATOM 923 C CA . GLU A 1 116 ? 10.726 -2.071 -10.087 1.00 77.31 116 GLU A CA 1
ATOM 924 C C . GLU A 1 116 ? 9.756 -0.883 -10.085 1.00 77.31 116 GLU A C 1
ATOM 926 O O . GLU A 1 116 ? 8.916 -0.767 -9.187 1.00 77.31 116 GLU A O 1
ATOM 931 N N . ALA A 1 117 ? 9.744 -0.075 -11.149 1.00 75.12 117 ALA A N 1
ATOM 932 C CA . ALA A 1 117 ? 8.789 1.020 -11.311 1.00 75.12 117 ALA A CA 1
ATOM 933 C C . ALA A 1 117 ? 7.329 0.530 -11.293 1.00 75.12 117 ALA A C 1
ATOM 935 O O . ALA A 1 117 ? 6.451 1.173 -10.701 1.00 75.12 117 ALA A O 1
ATOM 936 N N . TYR A 1 118 ? 7.054 -0.638 -11.887 1.00 76.38 118 TYR A N 1
ATOM 937 C CA . TYR A 1 118 ? 5.740 -1.270 -11.833 1.00 76.38 118 TYR A CA 1
ATOM 938 C C . TYR A 1 118 ? 5.343 -1.696 -10.418 1.00 76.38 118 TYR A C 1
ATOM 940 O O . TYR A 1 118 ? 4.151 -1.759 -10.143 1.00 76.38 118 TYR A O 1
ATOM 948 N N . PHE A 1 119 ? 6.261 -1.952 -9.490 1.00 74.00 119 PHE A N 1
ATOM 949 C CA . PHE A 1 119 ? 5.897 -2.296 -8.113 1.00 74.00 119 PHE A CA 1
ATOM 950 C C . PHE A 1 119 ? 5.944 -1.103 -7.146 1.00 74.00 119 PHE A C 1
ATOM 952 O O . PHE A 1 119 ? 5.202 -1.098 -6.158 1.00 74.00 119 PHE A O 1
ATOM 959 N N . GLU A 1 120 ? 6.727 -0.064 -7.439 1.00 66.75 120 GLU A N 1
ATOM 960 C CA . GLU A 1 120 ? 7.032 1.007 -6.481 1.00 66.75 120 GLU A CA 1
ATOM 961 C C . GLU A 1 120 ? 6.265 2.326 -6.687 1.00 66.75 120 GLU A C 1
ATOM 963 O O . GLU A 1 120 ? 6.049 3.049 -5.708 1.00 66.75 120 GLU A O 1
ATOM 968 N N . ALA A 1 121 ? 5.754 2.613 -7.895 1.00 58.28 121 ALA A N 1
ATOM 969 C CA . ALA A 1 121 ? 5.141 3.898 -8.292 1.00 58.28 121 ALA A CA 1
ATOM 970 C C . ALA A 1 121 ? 3.757 4.230 -7.671 1.00 58.28 121 ALA A C 1
ATOM 972 O O . ALA A 1 121 ? 2.910 4.863 -8.299 1.00 58.28 121 ALA A O 1
ATOM 973 N N . SER A 1 122 ? 3.475 3.782 -6.449 1.00 51.09 122 SER A N 1
ATOM 974 C CA . SER A 1 122 ? 2.196 3.991 -5.751 1.00 51.09 122 SER A CA 1
ATOM 975 C C . SER A 1 122 ? 2.210 5.088 -4.677 1.00 51.09 122 SER A C 1
ATOM 977 O O . SER A 1 122 ? 1.175 5.301 -4.059 1.00 51.09 122 SER A O 1
ATOM 979 N N . SER A 1 123 ? 3.332 5.777 -4.423 1.00 51.16 123 SER A N 1
ATOM 980 C CA . SER A 1 123 ? 3.436 6.730 -3.294 1.00 51.16 123 SER A CA 1
ATOM 981 C C . SER A 1 123 ? 3.652 8.202 -3.645 1.00 51.16 123 SER A C 1
ATOM 983 O O . SER A 1 123 ? 3.433 9.039 -2.776 1.00 51.16 123 SER A O 1
ATOM 985 N N . THR A 1 124 ? 4.097 8.547 -4.854 1.00 49.25 124 THR A N 1
ATOM 986 C CA . THR A 1 124 ? 4.715 9.875 -5.074 1.00 49.25 124 THR A CA 1
ATOM 987 C C . THR A 1 124 ? 3.898 10.829 -5.946 1.00 49.25 124 THR A C 1
ATOM 989 O O . THR A 1 124 ? 4.193 12.017 -5.986 1.00 49.25 124 THR A O 1
ATOM 992 N N . ASP A 1 125 ? 2.849 10.342 -6.610 1.00 46.81 125 ASP A N 1
ATOM 993 C CA . ASP A 1 125 ? 2.163 11.081 -7.683 1.00 46.81 125 ASP A CA 1
ATOM 994 C C . ASP A 1 125 ? 0.795 11.664 -7.258 1.00 46.81 125 ASP A C 1
ATOM 996 O O . ASP A 1 125 ? -0.046 12.036 -8.082 1.00 46.81 125 ASP A O 1
ATOM 1000 N N . GLU A 1 126 ? 0.541 11.726 -5.948 1.00 47.97 126 GLU A N 1
ATOM 1001 C CA . GLU A 1 126 ? -0.666 12.305 -5.343 1.00 47.97 126 GLU A CA 1
ATOM 1002 C C . GLU A 1 126 ? -0.403 13.720 -4.822 1.00 47.97 126 GLU A C 1
ATOM 1004 O O . GLU A 1 126 ? -0.478 13.991 -3.626 1.00 47.97 126 GLU A O 1
ATOM 1009 N N . ARG A 1 127 ? -0.088 14.655 -5.723 1.00 43.09 127 ARG A N 1
ATOM 1010 C CA . ARG A 1 127 ? -0.204 16.082 -5.407 1.00 43.09 127 ARG A CA 1
ATOM 1011 C C . ARG A 1 127 ? -1.543 16.574 -5.962 1.00 43.09 127 ARG A C 1
ATOM 1013 O O . ARG A 1 127 ? -1.670 16.660 -7.184 1.00 43.09 127 ARG A O 1
ATOM 1020 N N . PRO A 1 128 ? -2.554 16.859 -5.120 1.00 43.25 128 PRO A N 1
ATOM 1021 C CA . PRO A 1 128 ? -3.789 17.457 -5.601 1.00 43.25 128 PRO A CA 1
ATOM 1022 C C . PRO A 1 128 ? -3.479 18.854 -6.143 1.00 43.25 128 PRO A C 1
ATOM 1024 O O . PRO A 1 128 ? -2.771 19.635 -5.500 1.00 43.25 128 PRO A O 1
ATOM 1027 N N . ALA A 1 129 ? -3.985 19.148 -7.338 1.00 45.22 129 ALA A N 1
ATOM 1028 C CA . ALA A 1 129 ? -4.078 20.510 -7.836 1.00 45.22 129 ALA A CA 1
ATOM 1029 C C . ALA A 1 129 ? -5.161 21.262 -7.039 1.00 45.22 129 ALA A C 1
ATOM 1031 O O . ALA A 1 129 ? -6.208 20.697 -6.736 1.00 45.22 129 ALA A O 1
ATOM 1032 N N . ASP A 1 130 ? -4.868 22.524 -6.736 1.00 42.81 130 ASP A N 1
ATOM 1033 C CA . ASP A 1 130 ? -5.739 23.554 -6.161 1.00 42.81 130 ASP A CA 1
ATOM 1034 C C . ASP A 1 130 ? -6.257 23.389 -4.717 1.00 42.81 130 ASP A C 1
ATOM 1036 O O . ASP A 1 130 ? -7.255 22.743 -4.415 1.00 42.81 130 ASP A O 1
ATOM 1040 N N . GLY A 1 131 ? -5.616 24.144 -3.816 1.00 46.03 131 GLY A N 1
ATOM 1041 C CA . GLY A 1 131 ? -6.297 25.241 -3.112 1.00 46.03 131 GLY A CA 1
ATOM 1042 C C . GLY A 1 131 ? -7.297 24.933 -1.994 1.00 46.03 131 GLY A C 1
ATOM 1043 O O . GLY A 1 131 ? -7.831 25.880 -1.425 1.00 46.03 131 GLY A O 1
ATOM 1044 N N . VAL A 1 132 ? -7.547 23.676 -1.631 1.00 45.16 132 VAL A N 1
ATOM 1045 C CA . VAL A 1 132 ? -8.332 23.357 -0.428 1.00 45.16 132 VAL A CA 1
ATOM 1046 C C . VAL A 1 132 ? -7.369 23.183 0.744 1.00 45.16 132 VAL A C 1
ATOM 1048 O O . VAL A 1 132 ? -6.578 22.241 0.770 1.00 45.16 132 VAL A O 1
ATOM 1051 N N . GLU A 1 133 ? -7.396 24.108 1.709 1.00 46.19 133 GLU A N 1
ATOM 1052 C CA . GLU A 1 133 ? -6.682 23.962 2.982 1.00 46.19 133 GLU A CA 1
ATOM 1053 C C . GLU A 1 133 ? -7.243 22.753 3.739 1.00 46.19 133 GLU A C 1
ATOM 1055 O O . GLU A 1 133 ? -8.225 22.812 4.479 1.00 46.19 133 GLU A O 1
ATOM 1060 N N . ASP A 1 134 ? -6.623 21.613 3.470 1.00 47.38 134 ASP A N 1
ATOM 1061 C CA . ASP A 1 134 ? -7.058 20.311 3.918 1.00 47.38 134 ASP A CA 1
ATOM 1062 C C . ASP A 1 134 ? -6.690 20.120 5.396 1.00 47.38 134 ASP A C 1
ATOM 1064 O O . ASP A 1 134 ? -5.529 19.905 5.756 1.00 47.38 134 ASP A O 1
ATOM 1068 N N . GLN A 1 135 ? -7.678 20.208 6.286 1.00 47.53 135 GLN A N 1
ATOM 1069 C CA . GLN A 1 135 ? -7.509 19.894 7.710 1.00 47.53 135 GLN A CA 1
ATOM 1070 C C . GLN A 1 135 ? -7.088 18.427 7.928 1.00 47.53 135 GLN A C 1
ATOM 1072 O O . GLN A 1 135 ? -6.495 18.110 8.962 1.00 47.53 135 GLN A O 1
ATOM 1077 N N . THR A 1 136 ? -7.279 17.537 6.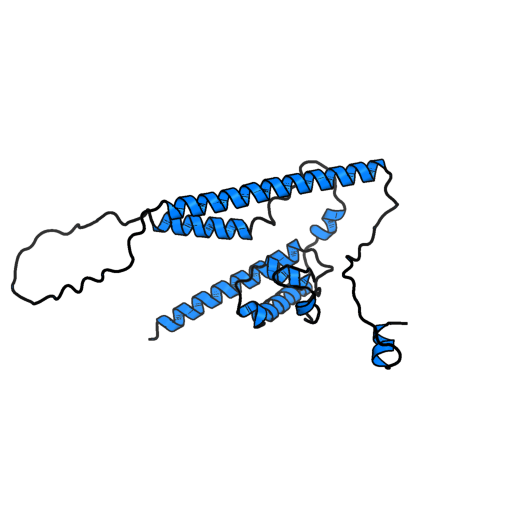940 1.00 49.88 136 THR A N 1
ATOM 1078 C CA . THR A 1 136 ? -6.708 16.180 6.975 1.00 49.88 136 THR A CA 1
ATOM 1079 C C . THR A 1 136 ? -5.191 16.175 6.748 1.00 49.88 136 THR A C 1
ATOM 1081 O O . THR A 1 136 ? -4.511 15.216 7.100 1.00 49.88 136 THR A O 1
ATOM 1084 N N . ALA A 1 137 ? -4.594 17.277 6.294 1.00 56.62 137 ALA A N 1
ATOM 1085 C CA . ALA A 1 137 ? -3.157 17.354 6.108 1.00 56.62 137 ALA A CA 1
ATOM 1086 C C . ALA A 1 137 ? -2.385 17.501 7.428 1.00 56.62 137 ALA A C 1
ATOM 1088 O O . ALA A 1 137 ? -1.216 17.151 7.459 1.00 56.62 137 ALA A O 1
ATOM 1089 N N . ALA A 1 138 ? -2.972 17.990 8.528 1.00 61.31 138 ALA A N 1
ATOM 1090 C CA . ALA A 1 138 ? -2.202 18.262 9.751 1.00 61.31 138 ALA A CA 1
ATOM 1091 C C . ALA A 1 138 ? -1.624 16.983 10.392 1.00 61.31 138 ALA A C 1
ATOM 1093 O O . ALA A 1 138 ? -0.430 16.919 10.686 1.00 61.31 138 ALA A O 1
ATOM 1094 N N . TRP A 1 139 ? -2.435 15.929 10.535 1.00 63.94 139 TRP A N 1
ATOM 1095 C CA . TRP A 1 139 ? -1.989 14.635 11.075 1.00 63.94 139 TRP A CA 1
ATOM 1096 C C . TRP A 1 139 ? -1.101 13.862 10.077 1.00 63.94 139 TRP A C 1
ATOM 1098 O O . TRP A 1 139 ? -0.156 13.174 10.470 1.00 63.94 139 TRP A O 1
ATOM 1108 N N . LEU A 1 140 ? -1.326 14.047 8.769 1.00 67.75 140 LEU A N 1
ATOM 1109 C CA . LEU A 1 140 ? -0.435 13.574 7.702 1.00 67.75 140 LEU A CA 1
ATOM 1110 C C . LEU A 1 140 ? 0.892 14.351 7.643 1.00 67.75 140 LEU A C 1
ATOM 1112 O O . LEU A 1 140 ? 1.902 13.772 7.263 1.00 67.75 140 LEU A O 1
ATOM 1116 N N . LYS A 1 141 ? 0.942 15.605 8.097 1.00 69.88 141 LYS A N 1
ATOM 1117 C CA . LYS A 1 141 ? 2.149 16.451 8.136 1.00 69.88 141 LYS A CA 1
ATOM 1118 C C . LYS A 1 141 ? 2.951 16.303 9.433 1.00 69.88 141 LYS A C 1
ATOM 1120 O O . LYS A 1 141 ? 4.165 16.452 9.397 1.00 69.88 141 LYS A O 1
ATOM 1125 N N . ALA A 1 142 ? 2.311 15.981 10.560 1.00 77.94 142 ALA A N 1
ATOM 1126 C CA . ALA A 1 142 ? 2.988 15.845 11.856 1.00 77.94 142 ALA A CA 1
ATOM 1127 C C . ALA A 1 142 ? 4.025 14.702 11.840 1.00 77.94 142 ALA A C 1
ATOM 1129 O O . ALA A 1 142 ? 3.645 13.580 11.527 1.00 77.94 142 ALA A O 1
ATOM 1130 N N . PRO A 1 143 ? 5.312 14.914 12.153 1.00 83.75 143 PRO A N 1
ATOM 1131 C CA . PRO A 1 143 ? 6.310 13.842 12.092 1.00 83.75 143 PRO A CA 1
ATOM 1132 C C . PRO A 1 143 ? 5.930 12.652 12.990 1.00 83.75 143 PRO A C 1
ATOM 1134 O O . PRO A 1 143 ? 5.264 12.831 14.011 1.00 83.75 143 PRO A O 1
ATOM 1137 N N . LEU A 1 144 ? 6.337 11.435 12.600 1.00 88.38 144 LEU A N 1
ATOM 1138 C CA . LEU A 1 144 ? 6.241 10.283 13.505 1.00 88.38 144 LEU A CA 1
ATOM 1139 C C . LEU A 1 144 ? 7.070 10.569 14.756 1.00 88.38 144 LEU A C 1
ATOM 1141 O O . LEU A 1 144 ? 8.139 11.179 14.678 1.00 88.38 144 LEU A O 1
ATOM 1145 N N . THR A 1 145 ? 6.574 10.135 15.910 1.00 91.50 145 THR A N 1
ATOM 1146 C CA . THR A 1 145 ? 7.354 10.253 17.137 1.00 91.50 145 THR A CA 1
ATOM 1147 C C . THR A 1 145 ? 8.5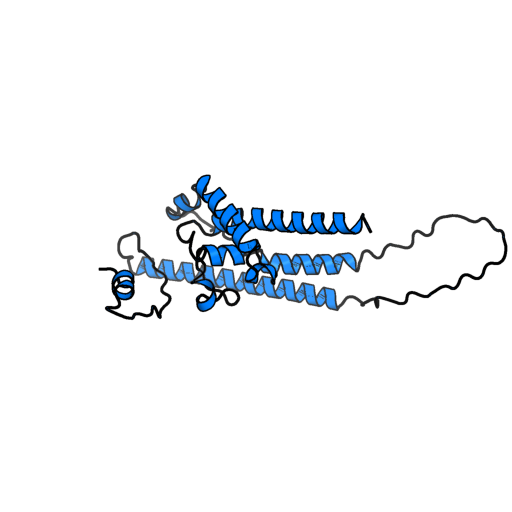22 9.265 17.084 1.00 91.50 145 THR A C 1
ATOM 1149 O O . THR A 1 145 ? 8.405 8.179 16.519 1.00 91.50 145 THR A O 1
ATOM 1152 N N . GLN A 1 146 ? 9.659 9.616 17.688 1.00 92.88 146 GLN A N 1
ATOM 1153 C CA . GLN A 1 146 ? 10.808 8.711 17.780 1.00 92.88 146 GLN A CA 1
ATOM 1154 C C . GLN A 1 146 ? 10.460 7.305 18.321 1.00 92.88 146 GLN A C 1
ATOM 1156 O O . GLN A 1 146 ? 10.938 6.331 17.736 1.00 92.88 146 GLN A O 1
ATOM 1161 N N . PRO A 1 147 ? 9.629 7.138 19.376 1.00 94.31 147 PRO A N 1
ATOM 1162 C CA . PRO A 1 147 ? 9.248 5.799 19.823 1.00 94.31 147 PRO A CA 1
ATOM 1163 C C . PRO A 1 147 ? 8.405 5.036 18.792 1.00 94.31 147 PRO A C 1
ATOM 1165 O O . PRO A 1 147 ? 8.547 3.816 18.697 1.00 94.31 147 PRO A O 1
ATOM 1168 N N . ASP A 1 148 ? 7.573 5.717 17.995 1.00 92.94 148 ASP A N 1
ATOM 1169 C CA . ASP A 1 148 ? 6.828 5.067 16.910 1.00 92.94 148 ASP A CA 1
ATOM 1170 C C . ASP A 1 148 ? 7.783 4.542 15.839 1.00 92.94 148 ASP A C 1
ATOM 1172 O O . ASP A 1 148 ? 7.675 3.380 15.451 1.00 92.94 148 ASP A O 1
ATOM 1176 N N . THR A 1 149 ? 8.749 5.360 15.411 1.00 94.75 149 THR A N 1
ATOM 1177 C CA . THR A 1 149 ? 9.758 4.970 14.415 1.00 94.75 149 THR A CA 1
ATOM 1178 C C . THR A 1 149 ? 10.522 3.724 14.865 1.00 94.75 149 THR A C 1
ATOM 1180 O O . THR A 1 149 ? 10.513 2.723 14.154 1.00 94.75 149 THR A O 1
ATOM 1183 N N . LEU A 1 150 ? 11.063 3.719 16.089 1.00 95.50 150 LEU A N 1
ATOM 1184 C CA . LEU A 1 150 ? 11.788 2.564 16.640 1.00 95.50 150 LEU A CA 1
ATOM 1185 C C . LEU A 1 150 ? 10.902 1.311 16.752 1.00 95.50 150 LEU A C 1
ATOM 1187 O O . LEU A 1 150 ? 11.350 0.188 16.518 1.00 95.50 150 LEU A O 1
ATOM 1191 N N . SER A 1 151 ? 9.625 1.482 17.103 1.00 95.75 151 SER A N 1
ATOM 1192 C CA . SER A 1 151 ? 8.669 0.373 17.185 1.00 95.75 151 SER A CA 1
ATOM 1193 C C . SER A 1 151 ? 8.360 -0.216 15.805 1.00 95.75 151 SER A C 1
ATOM 1195 O O . SER A 1 151 ? 8.224 -1.439 15.679 1.00 95.75 151 SER A O 1
ATOM 1197 N N . ILE A 1 152 ? 8.257 0.631 14.773 1.00 97.06 152 ILE A N 1
ATOM 1198 C CA . ILE A 1 152 ? 8.060 0.217 13.378 1.00 97.06 152 ILE A CA 1
ATOM 1199 C C . ILE A 1 152 ? 9.303 -0.512 12.869 1.00 97.06 152 ILE A C 1
ATOM 1201 O O . ILE A 1 152 ? 9.161 -1.575 12.266 1.00 97.06 152 ILE A O 1
ATOM 1205 N N . GLU A 1 153 ? 10.501 -0.001 13.152 1.00 97.00 153 GLU A N 1
ATOM 1206 C CA . GLU A 1 153 ? 11.765 -0.650 12.794 1.00 97.00 153 GLU A CA 1
ATOM 1207 C C . GLU A 1 153 ? 11.858 -2.046 13.411 1.00 97.00 153 GLU A C 1
ATOM 1209 O O . GLU A 1 153 ? 11.988 -3.034 12.691 1.00 97.00 153 GLU A O 1
ATOM 1214 N N . ALA A 1 154 ? 11.671 -2.160 14.730 1.00 96.62 154 ALA A N 1
ATOM 1215 C CA . ALA A 1 154 ? 11.714 -3.444 15.423 1.00 96.62 154 ALA A CA 1
ATOM 1216 C C . ALA A 1 154 ? 10.665 -4.437 14.886 1.00 96.62 154 ALA A C 1
ATOM 1218 O O . ALA A 1 154 ? 10.959 -5.620 14.691 1.00 96.62 154 ALA A O 1
ATOM 1219 N N . ALA A 1 155 ? 9.442 -3.971 14.608 1.00 96.25 155 ALA A N 1
ATOM 1220 C CA . ALA A 1 155 ? 8.390 -4.805 14.029 1.00 96.25 155 ALA A CA 1
ATOM 1221 C C . ALA A 1 155 ? 8.728 -5.260 12.601 1.00 96.25 155 ALA A C 1
ATOM 1223 O O . ALA A 1 155 ? 8.489 -6.415 12.254 1.00 96.25 155 ALA A O 1
ATOM 1224 N N . THR A 1 156 ? 9.306 -4.375 11.791 1.00 96.06 156 THR A N 1
ATOM 1225 C CA . THR A 1 156 ? 9.728 -4.669 10.416 1.00 96.06 156 THR A CA 1
ATOM 1226 C C . THR A 1 156 ? 10.847 -5.697 10.408 1.00 96.06 156 THR A C 1
ATOM 1228 O O . THR A 1 156 ? 10.737 -6.702 9.713 1.00 96.06 156 THR A O 1
ATOM 1231 N N . THR A 1 157 ? 11.867 -5.519 11.248 1.00 94.94 157 THR A N 1
ATOM 1232 C CA . THR A 1 157 ? 12.944 -6.498 11.427 1.00 94.94 157 THR A CA 1
ATOM 1233 C C . THR A 1 157 ? 12.394 -7.845 11.881 1.00 94.94 157 THR A C 1
ATOM 1235 O O . THR A 1 157 ? 12.768 -8.871 11.325 1.00 94.94 157 THR A O 1
ATOM 1238 N N . THR A 1 158 ? 11.452 -7.864 12.827 1.00 95.1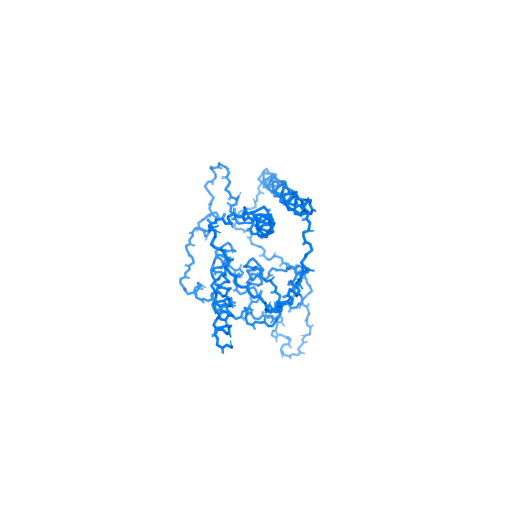9 158 THR A N 1
ATOM 1239 C CA . THR A 1 158 ? 10.794 -9.111 13.256 1.00 95.19 158 THR A CA 1
ATOM 1240 C C . THR A 1 158 ? 10.083 -9.803 12.088 1.00 95.19 158 THR A C 1
ATOM 1242 O O . THR A 1 158 ? 10.239 -11.006 11.902 1.00 95.19 158 THR A O 1
ATOM 1245 N N . LEU A 1 159 ? 9.345 -9.049 11.265 1.00 93.88 159 LEU A N 1
ATOM 1246 C CA . LEU A 1 159 ? 8.654 -9.583 10.088 1.00 93.88 159 LEU A CA 1
ATOM 1247 C C . LEU A 1 159 ? 9.615 -10.087 9.014 1.00 93.88 159 LEU A C 1
ATOM 1249 O O . LEU A 1 159 ? 9.336 -11.107 8.396 1.00 93.88 159 LEU A O 1
ATOM 1253 N N . LEU A 1 160 ? 10.749 -9.421 8.810 1.00 92.19 160 LEU A N 1
ATOM 1254 C CA . LEU A 1 160 ? 11.786 -9.878 7.883 1.00 92.19 160 LEU A CA 1
ATOM 1255 C C . LEU A 1 160 ? 12.413 -11.210 8.313 1.00 92.19 160 LEU A C 1
ATOM 1257 O O . LEU A 1 160 ? 12.942 -11.920 7.466 1.00 92.19 160 LEU A O 1
ATOM 1261 N N . HIS A 1 161 ? 12.319 -11.576 9.595 1.00 90.19 161 HIS A N 1
ATOM 1262 C CA . HIS A 1 161 ? 12.763 -12.875 10.103 1.00 90.19 161 HIS A CA 1
ATOM 1263 C C . HIS A 1 161 ? 11.658 -13.949 10.118 1.00 90.19 161 HIS A C 1
ATOM 1265 O O . HIS A 1 161 ? 11.968 -15.114 10.349 1.00 90.19 161 HIS A O 1
ATOM 1271 N N . ASP A 1 162 ? 10.393 -13.598 9.852 1.00 89.44 162 ASP A N 1
ATOM 1272 C CA . ASP A 1 162 ? 9.286 -14.561 9.750 1.00 89.44 162 ASP A CA 1
ATOM 1273 C C . ASP A 1 162 ? 9.464 -15.420 8.488 1.00 89.44 162 ASP A C 1
ATOM 1275 O O . ASP A 1 162 ? 9.615 -14.896 7.382 1.00 89.44 162 ASP A O 1
ATOM 1279 N N . ASP A 1 163 ? 9.430 -16.746 8.632 1.00 85.44 163 ASP A N 1
ATOM 1280 C CA . ASP A 1 163 ? 9.682 -17.682 7.530 1.00 85.44 163 ASP A CA 1
ATOM 1281 C C . ASP A 1 163 ? 8.724 -17.486 6.345 1.00 85.44 163 ASP A C 1
ATOM 1283 O O . ASP A 1 163 ? 9.127 -17.635 5.189 1.00 85.44 163 ASP A O 1
ATOM 1287 N N . ARG A 1 164 ? 7.476 -17.067 6.603 1.00 84.12 164 ARG A N 1
ATOM 1288 C CA . ARG A 1 164 ? 6.485 -16.782 5.550 1.00 84.12 164 ARG A CA 1
ATOM 1289 C C . ARG A 1 164 ? 6.883 -15.578 4.705 1.00 84.12 164 ARG A C 1
ATOM 1291 O O . ARG A 1 164 ? 6.539 -15.509 3.527 1.00 84.12 164 ARG A O 1
ATOM 1298 N N . ILE A 1 165 ? 7.584 -14.621 5.310 1.00 85.44 165 ILE A N 1
ATOM 1299 C CA . ILE A 1 165 ? 8.127 -13.456 4.618 1.00 85.44 165 ILE A CA 1
ATOM 1300 C C . ILE A 1 165 ? 9.437 -13.833 3.936 1.00 85.44 165 ILE A C 1
ATOM 1302 O O . ILE A 1 165 ? 9.549 -13.615 2.733 1.00 85.44 165 ILE A O 1
ATOM 1306 N N . ARG A 1 166 ? 10.378 -14.452 4.660 1.00 81.50 166 ARG A N 1
ATOM 1307 C CA . ARG A 1 166 ? 11.713 -14.834 4.163 1.00 81.50 166 ARG A CA 1
ATOM 1308 C C . ARG A 1 166 ? 11.678 -15.715 2.925 1.00 81.50 166 ARG A C 1
ATOM 1310 O O . ARG A 1 166 ? 12.515 -15.555 2.044 1.00 81.50 166 ARG A O 1
ATOM 1317 N N . ALA A 1 167 ? 10.709 -16.622 2.836 1.00 72.44 167 ALA A N 1
ATOM 1318 C CA . ALA A 1 167 ? 10.541 -17.503 1.683 1.00 72.44 167 ALA A CA 1
ATOM 1319 C C . ALA A 1 167 ? 10.100 -16.766 0.402 1.00 72.44 167 ALA A C 1
ATOM 1321 O O . ALA A 1 167 ? 9.810 -17.401 -0.611 1.00 72.44 167 ALA A O 1
ATOM 1322 N N . SER A 1 168 ? 9.970 -15.436 0.434 1.00 69.00 168 SER A N 1
ATOM 1323 C CA . SER A 1 168 ? 9.239 -14.701 -0.583 1.00 69.00 168 SER A CA 1
ATOM 1324 C C . SER A 1 168 ? 9.790 -13.280 -0.794 1.00 69.00 168 SER A C 1
ATOM 1326 O O . SER A 1 168 ? 10.128 -12.569 0.145 1.00 69.00 168 SER A O 1
ATOM 1328 N N . VAL A 1 169 ? 9.838 -12.808 -2.045 1.00 68.44 169 VAL A N 1
ATOM 1329 C CA . VAL A 1 169 ? 10.286 -11.433 -2.349 1.00 68.44 169 VAL A CA 1
ATOM 1330 C C . VAL A 1 169 ? 9.215 -10.436 -1.912 1.00 68.44 169 VAL A C 1
ATOM 1332 O O . VAL A 1 169 ? 8.173 -10.345 -2.567 1.00 68.44 169 VAL A O 1
ATOM 1335 N N . VAL A 1 170 ? 9.416 -9.735 -0.796 1.00 78.81 170 VAL A N 1
ATOM 1336 C CA . VAL A 1 170 ? 8.444 -8.777 -0.243 1.00 78.81 170 VAL A CA 1
ATOM 1337 C C . VAL A 1 170 ? 8.865 -7.328 -0.470 1.00 78.81 170 VAL A C 1
ATOM 1339 O O . VAL A 1 170 ? 10.026 -6.958 -0.319 1.00 78.81 170 VAL A O 1
ATOM 1342 N N . SER A 1 171 ? 7.894 -6.491 -0.829 1.00 86.50 171 SER A N 1
ATOM 1343 C CA . SER A 1 171 ? 8.081 -5.042 -0.924 1.00 86.50 171 SER A CA 1
ATOM 1344 C C . SER A 1 171 ? 7.803 -4.359 0.415 1.00 86.50 171 SER A C 1
ATOM 1346 O O . SER A 1 171 ? 7.042 -4.876 1.235 1.00 86.50 171 SER A O 1
ATOM 1348 N N . ALA A 1 172 ? 8.329 -3.148 0.611 1.00 88.94 172 ALA A N 1
ATOM 1349 C CA . ALA A 1 172 ? 7.994 -2.331 1.780 1.00 88.94 172 ALA A CA 1
ATOM 1350 C C . ALA A 1 172 ? 6.470 -2.174 1.938 1.00 88.94 172 ALA A C 1
ATOM 1352 O O . ALA A 1 172 ? 5.919 -2.430 3.002 1.00 88.94 172 ALA A O 1
ATOM 1353 N N . GLN A 1 173 ? 5.768 -1.908 0.830 1.00 88.81 173 GLN A N 1
ATOM 1354 C CA . GLN A 1 173 ? 4.304 -1.833 0.765 1.00 88.81 173 GLN A CA 1
ATOM 1355 C C . GLN A 1 173 ? 3.612 -3.084 1.334 1.00 88.81 173 GLN A C 1
ATOM 1357 O O . GLN A 1 173 ? 2.584 -2.980 2.002 1.00 88.81 173 GLN A O 1
ATOM 1362 N N . SER A 1 174 ? 4.154 -4.269 1.051 1.00 90.31 174 SER A N 1
ATOM 1363 C CA . SER A 1 174 ? 3.613 -5.552 1.507 1.00 90.31 174 SER A CA 1
ATOM 1364 C C . SER A 1 174 ? 3.666 -5.674 3.028 1.00 90.31 174 SER A C 1
ATOM 1366 O O . SER A 1 174 ? 2.659 -5.978 3.666 1.00 90.31 174 SER A O 1
ATOM 1368 N N . ILE A 1 175 ? 4.822 -5.353 3.607 1.00 91.94 175 ILE A N 1
ATOM 1369 C CA . ILE A 1 175 ? 5.030 -5.348 5.056 1.00 91.94 175 ILE A CA 1
ATOM 1370 C C . ILE A 1 175 ? 4.155 -4.274 5.713 1.00 91.94 175 ILE A C 1
ATOM 1372 O O . ILE A 1 175 ? 3.472 -4.548 6.698 1.00 91.94 175 ILE A O 1
ATOM 1376 N N . THR A 1 176 ? 4.073 -3.076 5.127 1.00 93.94 176 THR A N 1
ATOM 1377 C CA . THR A 1 176 ? 3.201 -2.007 5.631 1.00 93.94 176 THR A CA 1
ATOM 1378 C C . THR A 1 176 ? 1.729 -2.431 5.664 1.00 93.94 176 THR A C 1
ATOM 1380 O O . THR A 1 176 ? 1.024 -2.111 6.617 1.00 93.94 176 THR A O 1
ATOM 1383 N N . ARG A 1 177 ? 1.243 -3.209 4.684 1.00 92.50 177 ARG A N 1
ATOM 1384 C CA . ARG A 1 177 ? -0.133 -3.744 4.711 1.00 92.50 177 ARG A CA 1
ATOM 1385 C C . ARG A 1 177 ? -0.374 -4.673 5.896 1.00 92.50 177 ARG A C 1
ATOM 1387 O O . ARG A 1 177 ? -1.409 -4.530 6.539 1.00 92.50 177 ARG A O 1
ATOM 1394 N N . ILE A 1 178 ? 0.572 -5.556 6.218 1.00 92.31 178 ILE A N 1
ATOM 1395 C CA . ILE A 1 178 ? 0.497 -6.424 7.407 1.00 92.31 178 ILE A CA 1
ATOM 1396 C C . ILE A 1 178 ? 0.405 -5.563 8.671 1.00 92.31 178 ILE A C 1
ATOM 1398 O O . ILE A 1 178 ? -0.520 -5.718 9.468 1.00 92.31 178 ILE A O 1
ATOM 1402 N N . LEU A 1 179 ? 1.306 -4.588 8.806 1.00 94.69 179 LEU A N 1
ATOM 1403 C CA . LEU A 1 179 ? 1.357 -3.667 9.944 1.00 94.69 179 LEU A CA 1
ATOM 1404 C C . LEU A 1 179 ? 0.081 -2.823 10.114 1.00 94.69 179 LEU A C 1
ATOM 1406 O O . LEU A 1 179 ? -0.268 -2.457 11.237 1.00 94.69 179 LEU A O 1
ATOM 1410 N N . HIS A 1 180 ? -0.643 -2.561 9.024 1.00 93.62 180 HIS A N 1
ATOM 1411 C CA . HIS A 1 180 ? -1.947 -1.889 9.025 1.00 93.62 180 HIS A CA 1
ATOM 1412 C C . HIS A 1 180 ? -3.152 -2.834 9.092 1.00 93.62 180 HIS A C 1
ATOM 1414 O O . HIS A 1 180 ? -4.285 -2.370 9.202 1.00 93.62 180 HIS A O 1
ATOM 1420 N N . GLY A 1 181 ? -2.936 -4.147 9.044 1.00 90.12 181 GLY A N 1
ATOM 1421 C CA . GLY A 1 181 ? -4.009 -5.136 9.068 1.00 90.12 181 GLY A CA 1
ATOM 1422 C C . GLY A 1 181 ? -4.855 -5.145 7.790 1.00 90.12 181 GLY A C 1
ATOM 1423 O O . GLY A 1 181 ? -6.051 -5.452 7.823 1.00 90.12 181 GLY A O 1
ATOM 1424 N N . LEU A 1 182 ? -4.247 -4.767 6.665 1.00 86.69 182 LEU A N 1
ATOM 1425 C CA . LEU A 1 182 ? -4.877 -4.729 5.353 1.00 86.69 182 LEU A CA 1
ATOM 1426 C C . LEU A 1 182 ? -4.672 -6.062 4.640 1.00 86.69 182 LEU A C 1
ATOM 1428 O O . LEU A 1 182 ? -3.556 -6.415 4.256 1.00 86.69 182 LEU A O 1
ATOM 1432 N N . THR A 1 183 ? -5.778 -6.763 4.394 1.00 84.31 183 THR A N 1
ATOM 1433 C CA . THR A 1 183 ? -5.780 -7.997 3.600 1.00 84.31 183 THR A CA 1
ATOM 1434 C C . THR A 1 183 ? -5.226 -7.745 2.203 1.00 84.31 183 THR A C 1
ATOM 1436 O O . THR A 1 183 ? -5.474 -6.694 1.609 1.00 84.31 183 THR A O 1
ATOM 1439 N N . SER A 1 184 ? -4.466 -8.693 1.668 1.00 80.00 184 SER A N 1
ATOM 1440 C CA . SER A 1 184 ? -4.016 -8.702 0.276 1.00 80.00 184 SER A CA 1
ATOM 1441 C C . SER A 1 184 ? -4.033 -10.133 -0.256 1.00 80.00 184 SER A C 1
ATOM 1443 O O . SER A 1 184 ? -3.960 -11.053 0.555 1.00 80.00 184 SER A O 1
ATOM 1445 N N . PRO A 1 185 ? -4.050 -10.351 -1.584 1.00 77.31 185 PRO A N 1
ATOM 1446 C CA . PRO A 1 185 ? -3.980 -11.704 -2.143 1.00 77.31 185 PRO A CA 1
ATOM 1447 C C . PRO A 1 185 ? -2.801 -12.531 -1.611 1.00 77.31 185 PRO A C 1
ATOM 1449 O O . PRO A 1 185 ? -2.897 -13.745 -1.503 1.00 77.31 185 PRO A O 1
ATOM 1452 N N . ARG A 1 186 ? -1.697 -11.866 -1.248 1.00 76.75 186 ARG A N 1
ATOM 1453 C CA . ARG A 1 186 ? -0.490 -12.500 -0.706 1.00 76.75 186 ARG A CA 1
ATOM 1454 C C . ARG A 1 186 ? -0.495 -12.659 0.815 1.00 76.75 186 ARG A C 1
ATOM 1456 O O . ARG A 1 186 ? 0.148 -13.557 1.341 1.00 76.75 186 ARG A O 1
ATOM 1463 N N . PHE A 1 187 ? -1.199 -11.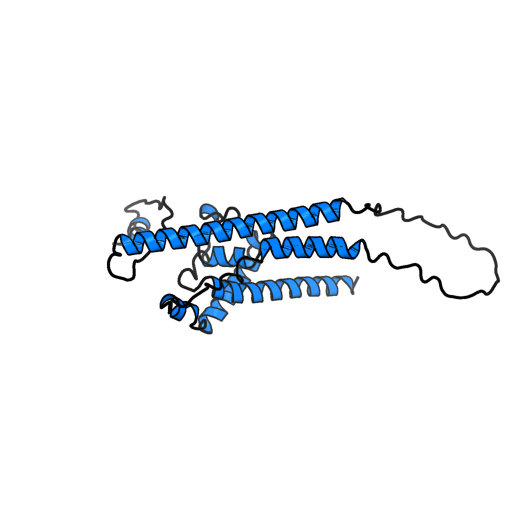775 1.510 1.00 82.19 187 PHE A N 1
ATOM 1464 C CA . PHE A 1 187 ? -1.330 -11.769 2.968 1.00 82.19 187 PHE A CA 1
ATOM 1465 C C . PHE A 1 187 ? -2.822 -11.763 3.301 1.00 82.19 187 PHE A C 1
ATOM 1467 O O . PHE A 1 187 ? -3.374 -10.707 3.643 1.00 82.19 187 PHE A O 1
ATOM 1474 N N . PRO A 1 188 ? -3.510 -12.898 3.091 1.00 83.25 188 PRO A N 1
ATOM 1475 C CA . PRO A 1 188 ? -4.925 -13.003 3.393 1.00 83.25 188 PRO A CA 1
ATOM 1476 C C . PRO A 1 188 ? -5.128 -12.845 4.899 1.00 83.25 188 PRO A C 1
ATOM 1478 O O . PRO A 1 188 ? -4.350 -13.336 5.718 1.00 83.25 188 PRO A O 1
ATOM 1481 N N . SER A 1 189 ? -6.200 -12.152 5.274 1.00 83.44 189 SER A N 1
ATOM 1482 C CA . SER A 1 189 ? -6.514 -11.898 6.682 1.00 83.44 189 SER A CA 1
ATOM 1483 C C . SER A 1 189 ? -6.713 -13.180 7.494 1.00 83.44 189 SER A C 1
ATOM 1485 O O . SER A 1 189 ? -6.436 -13.164 8.685 1.00 83.44 189 SER A O 1
ATOM 1487 N N . GLN A 1 190 ? -7.152 -14.282 6.883 1.00 83.75 190 GLN A N 1
ATOM 1488 C CA . GLN A 1 190 ? -7.347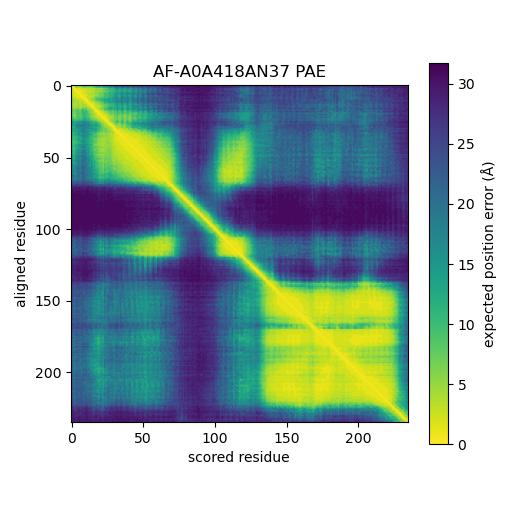 -15.563 7.576 1.00 83.75 190 GLN A CA 1
ATOM 1489 C C . GLN A 1 190 ? -6.038 -16.111 8.168 1.00 83.75 190 GLN A C 1
ATOM 1491 O O . GLN A 1 190 ? -6.049 -16.587 9.296 1.00 83.75 190 GLN A O 1
ATOM 1496 N N . ASP A 1 191 ? -4.913 -15.936 7.471 1.00 83.25 191 ASP A N 1
ATOM 1497 C CA . ASP A 1 191 ? -3.618 -16.507 7.874 1.00 83.25 191 ASP A CA 1
ATOM 1498 C C . ASP A 1 191 ? -2.789 -15.542 8.732 1.00 83.25 191 ASP A C 1
ATOM 1500 O O . ASP A 1 191 ? -1.922 -15.939 9.515 1.00 83.25 191 ASP A O 1
ATOM 1504 N N . TRP A 1 192 ? -3.013 -14.240 8.549 1.00 85.56 192 TRP A N 1
ATOM 1505 C CA . TRP A 1 192 ? -2.178 -13.202 9.147 1.00 85.56 192 TRP A CA 1
ATOM 1506 C C . TRP A 1 192 ? -2.808 -12.506 10.346 1.00 85.56 192 TRP A C 1
ATOM 1508 O O . TRP A 1 192 ? -2.072 -11.925 11.136 1.00 85.56 192 TRP A O 1
ATOM 1518 N N . ARG A 1 193 ? -4.129 -12.582 10.542 1.00 87.12 193 ARG A N 1
ATOM 1519 C CA . ARG A 1 193 ? -4.814 -11.882 11.645 1.00 87.12 193 ARG A CA 1
ATOM 1520 C C . ARG A 1 193 ? -4.416 -12.379 13.035 1.00 87.12 193 ARG A C 1
ATOM 1522 O O . ARG A 1 193 ? -4.580 -11.641 14.000 1.00 87.12 193 ARG A O 1
ATOM 1529 N N . GLU A 1 194 ? -3.892 -13.597 13.134 1.00 85.69 194 GLU A N 1
ATOM 1530 C CA . GLU A 1 194 ? -3.350 -14.154 14.379 1.00 85.69 194 GLU A CA 1
ATOM 1531 C C . GLU A 1 194 ? -1.927 -13.660 14.688 1.00 85.69 194 GLU A C 1
ATOM 1533 O O . GLU A 1 194 ? -1.464 -13.776 15.822 1.00 85.69 194 GLU A O 1
ATOM 1538 N N . ASN A 1 195 ? -1.230 -13.072 13.707 1.00 88.62 195 ASN A N 1
ATOM 1539 C CA . ASN A 1 195 ? 0.093 -12.498 13.924 1.00 88.62 195 ASN A CA 1
ATOM 1540 C C . ASN A 1 195 ? -0.020 -11.264 14.851 1.00 88.62 195 ASN A C 1
ATOM 1542 O O . ASN A 1 195 ? -0.781 -10.348 14.535 1.00 88.62 195 ASN A O 1
ATOM 1546 N N . PRO A 1 196 ? 0.767 -11.164 15.942 1.00 91.94 196 PRO A N 1
ATOM 1547 C CA . PRO A 1 196 ? 0.742 -10.014 16.855 1.00 91.94 196 PRO A CA 1
ATOM 1548 C C . PRO A 1 196 ? 1.032 -8.657 16.199 1.00 91.94 196 PRO A C 1
ATOM 1550 O O . PRO A 1 196 ? 0.683 -7.612 16.746 1.00 91.94 196 PRO A O 1
ATOM 1553 N N . LEU A 1 197 ? 1.706 -8.659 15.047 1.00 93.94 197 LEU A N 1
ATOM 1554 C CA . LEU A 1 197 ? 2.050 -7.458 14.290 1.00 93.94 197 LEU A CA 1
ATOM 1555 C C . LEU A 1 197 ? 0.943 -7.039 13.308 1.00 93.94 197 LEU A C 1
ATOM 1557 O O . LEU A 1 197 ? 1.016 -5.944 12.747 1.00 93.94 197 LEU A O 1
ATOM 1561 N N . TRP A 1 198 ? -0.094 -7.863 13.123 1.00 93.06 198 TRP A N 1
ATOM 1562 C CA . TRP A 1 198 ? -1.223 -7.553 12.252 1.00 93.06 198 TRP A CA 1
ATOM 1563 C C . TRP A 1 198 ? -2.029 -6.369 12.785 1.00 93.06 198 TRP A C 1
ATOM 1565 O O . TRP A 1 198 ? -2.657 -6.441 13.840 1.00 93.06 198 TRP A O 1
ATOM 1575 N N . GLY A 1 199 ? -2.034 -5.264 12.039 1.00 91.44 199 GLY A N 1
ATOM 1576 C CA . GLY A 1 199 ? -2.761 -4.055 12.432 1.00 91.44 199 GLY A CA 1
ATOM 1577 C C . GLY A 1 199 ? -2.161 -3.300 13.619 1.00 91.44 199 GLY A C 1
ATOM 1578 O O . GLY A 1 199 ? -2.808 -2.386 14.124 1.00 91.44 199 GLY A O 1
ATOM 1579 N N . LYS A 1 200 ? -0.933 -3.625 14.055 1.00 94.31 200 LYS A N 1
ATOM 1580 C CA . LYS A 1 200 ? -0.266 -2.966 15.193 1.00 94.31 200 LYS A CA 1
ATOM 1581 C C . LYS A 1 200 ? -0.164 -1.445 15.030 1.00 94.31 200 LYS A C 1
ATOM 1583 O O . LYS A 1 200 ? -0.243 -0.721 16.018 1.00 94.31 200 LYS A O 1
ATOM 1588 N N . PHE A 1 201 ? -0.014 -0.964 13.797 1.00 94.44 201 PHE A N 1
ATOM 1589 C CA . PHE A 1 201 ? 0.138 0.456 13.476 1.00 94.44 201 PHE A CA 1
ATOM 1590 C C . PHE A 1 201 ? -1.054 1.011 12.687 1.00 94.44 201 PHE A C 1
ATOM 1592 O O . PHE A 1 201 ? -0.920 2.009 11.984 1.00 94.44 201 PHE A O 1
ATOM 1599 N N . SER A 1 202 ? -2.240 0.399 12.806 1.00 90.88 202 SER A N 1
ATOM 1600 C CA . SER A 1 202 ? -3.430 0.790 12.036 1.00 90.88 202 SER A CA 1
ATOM 1601 C C . SER A 1 202 ? -3.871 2.245 12.247 1.00 90.88 202 SER A C 1
ATOM 1603 O O . SER A 1 202 ? -4.562 2.792 11.393 1.00 90.88 202 SER A O 1
ATOM 1605 N N . SER A 1 203 ? -3.499 2.862 13.373 1.00 86.75 203 SER A N 1
ATOM 1606 C CA . SER A 1 203 ? -3.804 4.257 13.718 1.00 86.75 203 SER A CA 1
ATOM 1607 C C . SER A 1 203 ? -2.811 5.278 13.155 1.00 86.75 203 SER A C 1
ATOM 1609 O O . SER A 1 203 ? -3.096 6.474 13.194 1.00 86.75 203 SER A O 1
ATOM 1611 N N . LEU A 1 204 ? -1.650 4.838 12.660 1.00 88.88 204 LEU A N 1
ATOM 1612 C CA . LEU A 1 204 ? -0.632 5.726 12.107 1.00 88.88 204 LEU A CA 1
ATOM 1613 C C . LEU A 1 204 ? -0.899 6.029 10.622 1.00 88.88 204 LEU A C 1
ATOM 1615 O O . LEU A 1 204 ? -1.643 5.311 9.955 1.00 88.88 204 LEU A O 1
ATOM 1619 N N . PRO A 1 205 ? -0.309 7.090 10.052 1.00 88.69 205 PRO A N 1
ATOM 1620 C CA . PRO A 1 205 ? -0.444 7.356 8.626 1.00 88.69 205 PRO A CA 1
ATOM 1621 C C . PRO A 1 205 ? 0.335 6.328 7.796 1.00 88.69 205 PRO A C 1
ATOM 1623 O O . PRO A 1 205 ? 1.564 6.259 7.886 1.00 88.69 205 PRO A O 1
ATOM 1626 N N . PHE A 1 206 ? -0.369 5.593 6.931 1.00 88.50 206 PHE A N 1
ATOM 1627 C CA . PHE A 1 206 ? 0.212 4.555 6.069 1.00 88.50 206 PHE A CA 1
ATOM 1628 C C . PHE A 1 206 ? 1.478 5.006 5.314 1.00 88.50 206 PHE A C 1
ATOM 1630 O O . PHE A 1 206 ? 2.470 4.276 5.357 1.00 88.50 206 PHE A O 1
ATOM 1637 N N . PRO A 1 207 ? 1.526 6.199 4.677 1.00 87.44 207 PRO A N 1
ATOM 1638 C CA . PRO A 1 207 ? 2.721 6.628 3.947 1.00 87.44 207 PRO A CA 1
ATOM 1639 C C . PRO A 1 207 ? 3.964 6.770 4.834 1.00 87.44 207 PRO A C 1
ATOM 1641 O O . PRO A 1 207 ? 5.070 6.488 4.384 1.00 87.44 207 PRO A O 1
ATOM 1644 N N . LYS A 1 208 ? 3.796 7.159 6.104 1.00 89.81 208 LYS A N 1
ATOM 1645 C CA . LYS A 1 208 ? 4.920 7.326 7.037 1.00 89.81 208 LYS A CA 1
ATOM 1646 C C . LYS A 1 208 ? 5.440 5.994 7.540 1.00 89.81 208 LYS A C 1
ATOM 1648 O O . LYS A 1 208 ? 6.646 5.790 7.581 1.00 89.81 208 LYS A O 1
ATOM 1653 N N . VAL A 1 209 ? 4.531 5.077 7.873 1.00 92.19 209 VAL A N 1
ATOM 1654 C CA . VAL A 1 209 ? 4.912 3.708 8.235 1.00 92.19 209 VAL A CA 1
ATOM 1655 C C . VAL A 1 209 ? 5.637 3.054 7.058 1.00 92.19 209 VAL A C 1
ATOM 1657 O O . VAL A 1 209 ? 6.682 2.445 7.253 1.00 92.19 209 VAL A O 1
ATOM 1660 N N . ARG A 1 210 ? 5.145 3.241 5.824 1.00 93.88 210 ARG A N 1
ATOM 1661 C CA . ARG A 1 210 ? 5.811 2.748 4.610 1.00 93.88 210 ARG A CA 1
ATOM 1662 C C . ARG A 1 210 ? 7.225 3.298 4.448 1.00 93.88 210 ARG A C 1
ATOM 1664 O O . ARG A 1 210 ? 8.092 2.519 4.075 1.00 93.88 210 ARG A O 1
ATOM 1671 N N . ALA A 1 211 ? 7.451 4.588 4.696 1.00 90.81 211 ALA A N 1
ATOM 1672 C CA . ALA A 1 211 ? 8.778 5.193 4.570 1.00 90.81 211 ALA A CA 1
ATOM 1673 C C . ALA A 1 211 ? 9.794 4.523 5.510 1.00 90.81 211 ALA A C 1
ATOM 1675 O O . ALA A 1 211 ? 10.803 4.012 5.045 1.00 90.81 211 ALA A O 1
ATOM 1676 N N . VAL A 1 212 ? 9.459 4.388 6.797 1.00 95.00 212 VAL A N 1
ATOM 1677 C CA . VAL A 1 212 ? 10.330 3.705 7.774 1.00 95.00 212 VAL A CA 1
ATOM 1678 C C . VAL A 1 212 ? 10.554 2.238 7.391 1.00 95.00 212 VAL A C 1
ATOM 1680 O O . VAL A 1 212 ? 11.675 1.741 7.412 1.00 95.00 212 VAL A O 1
ATOM 1683 N N . VAL A 1 213 ? 9.491 1.532 6.988 1.00 95.19 213 VAL A N 1
ATOM 1684 C CA . VAL A 1 213 ? 9.593 0.140 6.518 1.00 95.19 213 VAL A CA 1
ATOM 1685 C C . VAL A 1 213 ? 10.511 0.038 5.298 1.00 95.19 213 VAL A C 1
ATOM 1687 O O . VAL A 1 213 ? 11.283 -0.909 5.192 1.00 95.19 213 VAL A O 1
ATOM 1690 N N . HIS A 1 214 ? 10.422 0.985 4.365 1.00 93.56 214 HIS A N 1
ATOM 1691 C CA . HIS A 1 214 ? 11.252 1.019 3.169 1.00 93.56 214 HIS A CA 1
ATOM 1692 C C . HIS A 1 214 ? 12.734 1.151 3.516 1.00 93.56 214 HIS A C 1
ATOM 1694 O O . HIS A 1 214 ? 13.537 0.388 2.981 1.00 93.56 214 HIS A O 1
ATOM 1700 N N . ASP A 1 215 ? 13.080 2.048 4.437 1.00 92.50 215 ASP A N 1
ATOM 1701 C CA . ASP A 1 215 ? 14.461 2.247 4.880 1.00 92.50 215 ASP A CA 1
ATOM 1702 C C . ASP A 1 215 ? 15.032 0.951 5.475 1.00 92.50 215 ASP A C 1
ATOM 1704 O O . ASP A 1 215 ? 16.081 0.476 5.043 1.00 92.50 215 ASP A O 1
ATOM 1708 N N . VAL A 1 216 ? 14.278 0.287 6.358 1.00 94.44 216 VAL A N 1
ATOM 1709 C CA . VAL A 1 216 ? 14.688 -0.988 6.978 1.00 94.44 216 VAL A CA 1
ATOM 1710 C C . VAL A 1 216 ? 14.807 -2.124 5.960 1.00 94.44 216 VAL A C 1
ATOM 1712 O O . VAL A 1 216 ? 15.742 -2.919 6.018 1.00 94.44 216 VAL A O 1
ATOM 1715 N N . VAL A 1 217 ? 13.865 -2.232 5.017 1.00 89.62 217 VAL A N 1
ATOM 1716 C CA . VAL A 1 217 ? 13.902 -3.268 3.971 1.00 89.62 217 VAL A CA 1
ATOM 1717 C C . VAL A 1 217 ? 15.096 -3.062 3.042 1.00 89.62 217 VAL A C 1
ATOM 1719 O O . VAL A 1 217 ? 15.721 -4.038 2.635 1.00 89.62 217 VAL A O 1
ATOM 1722 N N . THR A 1 218 ? 15.410 -1.813 2.705 1.00 88.56 218 THR A N 1
ATOM 1723 C CA . THR A 1 218 ? 16.550 -1.470 1.846 1.00 88.56 218 THR A CA 1
ATOM 1724 C C . THR A 1 218 ? 17.864 -1.793 2.551 1.00 88.56 218 THR A C 1
ATOM 1726 O O . THR A 1 218 ? 18.703 -2.489 1.986 1.00 88.56 218 THR A O 1
ATOM 1729 N N . GLU A 1 219 ? 17.997 -1.396 3.817 1.00 89.62 219 GLU A N 1
ATOM 1730 C CA . GLU A 1 219 ? 19.144 -1.724 4.668 1.00 89.62 219 GLU A CA 1
ATOM 1731 C C . GLU A 1 219 ? 19.350 -3.246 4.779 1.00 89.62 219 GLU A C 1
ATOM 1733 O O . GLU A 1 219 ? 20.446 -3.758 4.559 1.00 89.62 219 GLU A O 1
ATOM 1738 N N . HIS A 1 220 ? 18.276 -4.001 5.027 1.00 87.31 220 HIS A N 1
ATOM 1739 C CA . HIS A 1 220 ? 18.335 -5.460 5.120 1.00 87.31 220 HIS A CA 1
ATOM 1740 C C . HIS A 1 220 ? 18.767 -6.126 3.804 1.00 87.31 220 HIS A C 1
ATOM 1742 O O . HIS A 1 220 ? 19.526 -7.097 3.817 1.00 87.31 220 HIS A O 1
ATOM 1748 N N . LYS A 1 221 ? 18.304 -5.605 2.659 1.00 84.31 221 LYS A N 1
ATOM 1749 C CA . LYS A 1 221 ? 18.727 -6.083 1.335 1.00 84.31 221 LYS A CA 1
ATOM 1750 C C . LYS A 1 221 ? 20.219 -5.840 1.108 1.00 84.31 221 LYS A C 1
ATOM 1752 O O . LYS A 1 221 ? 20.896 -6.754 0.652 1.00 84.31 221 LYS A O 1
ATOM 1757 N N . ASN A 1 222 ? 20.727 -4.660 1.464 1.00 83.94 222 ASN A N 1
ATOM 1758 C CA . ASN A 1 222 ? 22.147 -4.326 1.320 1.00 83.94 222 ASN A CA 1
ATOM 1759 C C . ASN A 1 222 ? 23.028 -5.257 2.170 1.00 83.94 222 ASN A C 1
ATOM 1761 O O . ASN A 1 222 ? 23.973 -5.851 1.658 1.00 83.94 222 ASN A O 1
ATOM 1765 N N . GLN A 1 223 ? 22.647 -5.501 3.427 1.00 81.25 223 GLN A N 1
ATOM 1766 C CA . GLN A 1 223 ? 23.368 -6.423 4.316 1.00 81.25 223 GLN A CA 1
ATOM 1767 C C . GLN A 1 223 ? 23.373 -7.875 3.805 1.00 81.25 223 GLN A C 1
ATOM 1769 O O . GLN A 1 223 ? 24.358 -8.596 3.972 1.00 81.25 223 GLN A O 1
ATOM 1774 N N . ALA A 1 224 ? 22.289 -8.323 3.164 1.00 73.00 224 ALA A N 1
ATOM 1775 C CA . ALA A 1 224 ? 22.229 -9.655 2.563 1.00 73.00 224 ALA A CA 1
ATOM 1776 C C . ALA A 1 224 ? 23.162 -9.802 1.346 1.00 73.00 224 ALA A C 1
ATOM 1778 O O . ALA A 1 224 ? 23.683 -10.894 1.111 1.00 73.00 224 ALA A O 1
ATOM 1779 N N . VAL A 1 225 ? 23.383 -8.720 0.590 1.00 65.81 225 VAL A N 1
ATOM 1780 C CA . VAL A 1 225 ? 24.317 -8.689 -0.546 1.00 65.81 225 VAL A CA 1
ATOM 1781 C C . VAL A 1 225 ? 25.764 -8.728 -0.050 1.00 65.81 225 VAL A C 1
ATOM 1783 O O . VAL A 1 225 ? 26.530 -9.578 -0.503 1.00 65.81 225 VAL A O 1
ATOM 1786 N N . ASP A 1 226 ? 26.118 -7.906 0.940 1.00 61.16 226 ASP A N 1
ATOM 1787 C CA . ASP A 1 226 ? 27.480 -7.857 1.491 1.00 61.16 226 ASP A CA 1
ATOM 1788 C C . ASP A 1 226 ? 27.884 -9.178 2.172 1.00 61.16 226 ASP A C 1
ATOM 1790 O O . ASP A 1 226 ? 28.977 -9.701 1.942 1.00 61.16 226 ASP A O 1
ATOM 1794 N N . GLY A 1 227 ? 26.966 -9.815 2.910 1.00 58.31 227 GLY A N 1
ATOM 1795 C CA . GLY A 1 227 ? 27.201 -11.137 3.507 1.00 58.31 227 GLY A CA 1
ATOM 1796 C C . GLY A 1 227 ? 27.344 -12.283 2.491 1.00 58.31 227 GLY A C 1
ATOM 1797 O O . GLY A 1 227 ? 27.835 -13.362 2.839 1.00 58.31 227 GLY A O 1
ATOM 1798 N N . HIS A 1 228 ? 26.924 -12.080 1.236 1.00 47.75 228 HIS A N 1
ATOM 1799 C CA . HIS A 1 228 ? 27.144 -13.027 0.140 1.00 47.75 228 HIS A CA 1
ATOM 1800 C C . HIS A 1 228 ? 28.498 -12.800 -0.554 1.00 47.75 228 HIS A C 1
ATOM 1802 O O . HIS A 1 228 ? 29.111 -13.758 -1.023 1.00 47.75 228 HIS A O 1
ATOM 1808 N N . VAL A 1 229 ? 29.003 -11.561 -0.562 1.00 47.47 229 VAL A N 1
ATOM 1809 C CA . VAL A 1 229 ? 30.333 -11.218 -1.089 1.00 47.47 229 VAL A CA 1
ATOM 1810 C C . VAL A 1 229 ? 31.441 -11.746 -0.174 1.00 47.47 229 VAL A C 1
ATOM 1812 O O . VAL A 1 229 ? 32.389 -12.353 -0.668 1.00 47.47 229 VAL A O 1
ATOM 1815 N N . GLU A 1 230 ? 31.307 -11.631 1.150 1.00 41.38 230 GLU A N 1
ATOM 1816 C CA . GLU A 1 230 ? 32.341 -12.109 2.086 1.00 41.38 230 GLU A CA 1
ATOM 1817 C C . GLU A 1 230 ? 32.521 -13.637 2.092 1.00 41.38 230 GLU A C 1
ATOM 1819 O O . GLU A 1 230 ? 33.622 -14.133 2.336 1.00 41.38 230 GLU A O 1
ATOM 1824 N N . LYS A 1 231 ? 31.472 -14.407 1.776 1.00 47.12 231 LYS A N 1
ATOM 1825 C CA . LYS A 1 231 ? 31.574 -15.874 1.687 1.00 47.12 231 LYS A CA 1
ATOM 1826 C C . LYS A 1 231 ? 32.292 -16.360 0.428 1.00 47.12 231 LYS A C 1
ATOM 1828 O O . LYS A 1 231 ? 32.876 -17.433 0.467 1.00 47.12 231 LYS A O 1
ATOM 1833 N N . ASN A 1 232 ? 32.299 -15.569 -0.644 1.00 46.31 232 ASN A N 1
ATOM 1834 C CA . ASN A 1 232 ? 32.923 -15.937 -1.920 1.00 46.31 232 ASN A CA 1
ATOM 1835 C C . ASN A 1 232 ? 34.388 -15.477 -2.048 1.00 46.31 232 ASN A C 1
ATOM 1837 O O . ASN A 1 232 ? 35.026 -15.760 -3.057 1.00 46.31 232 ASN A O 1
ATOM 1841 N N . VAL A 1 233 ? 34.923 -14.754 -1.057 1.00 50.34 233 VAL A N 1
ATOM 1842 C CA . VAL A 1 233 ? 36.334 -14.317 -1.023 1.00 50.34 233 VAL A CA 1
ATOM 1843 C C . VAL A 1 233 ? 37.213 -15.274 -0.199 1.00 50.34 233 VAL A C 1
ATOM 1845 O O . VAL A 1 233 ? 38.436 -15.217 -0.294 1.00 50.34 233 VAL A O 1
ATOM 1848 N N . ASN A 1 234 ? 36.606 -16.193 0.560 1.00 44.91 234 ASN A N 1
ATOM 1849 C CA . ASN A 1 234 ? 37.302 -17.132 1.449 1.00 44.91 234 ASN A CA 1
ATOM 1850 C C . ASN A 1 234 ? 37.185 -18.617 1.036 1.00 44.91 234 ASN A C 1
ATOM 1852 O O . ASN A 1 234 ? 37.487 -19.482 1.859 1.00 44.91 234 ASN A O 1
ATOM 1856 N N . GLU A 1 235 ? 36.783 -18.920 -0.204 1.00 38.22 235 GLU A N 1
ATOM 1857 C CA . GLU A 1 235 ? 36.876 -20.272 -0.797 1.00 38.22 235 GLU A CA 1
ATOM 1858 C C . GLU A 1 235 ? 37.951 -20.359 -1.886 1.00 38.22 235 GLU A C 1
ATOM 1860 O O . GLU A 1 235 ? 38.003 -19.461 -2.758 1.00 38.22 235 GLU A O 1
#

Radius of gyration: 27.48 Å; Cα contacts (8 Å, |Δi|>4): 105; chains: 1; bounding box: 85×54×65 Å

pLDDT: mean 73.69, std 18.38, range [30.23, 97.06]

Mean predicted aligned error: 18.23 Å

Foldseek 3Di:
DDPVVCVVVVNDDDDDDDDDDDDDDPDDDDDPVVVVVVVVVVVVVVVVVVVVLVVLVVLLVVLVVVLVPDDDDDDDDPPPPPDDDDDDDDDDDDDPCDPDPPPNVVSVVSNVVSVCCSVPVPFDPPDDPDDPPDPVVPLVVDADDPVRLVVLLVQLVVQCPPPLNVVDDDALLRSLCQQLQHADPSRHNVVRVPPPSGNVCVVHDSSNSSVSSRVNVVVVVVVVVVVVVVVVVPD

Organism: NCBI:txid157072

Solvent-accessible surface area (backbone atoms only — not comparable to full-atom values): 14853 Å² total; per-residue (Å²): 136,59,70,70,59,39,37,76,70,70,76,44,90,85,79,91,82,79,91,73,85,90,78,77,84,92,65,79,88,74,54,71,71,54,49,53,49,51,52,48,52,54,49,54,51,50,54,49,49,50,55,51,50,51,52,43,51,52,50,40,50,50,35,51,52,55,49,66,71,47,85,80,75,78,87,78,80,84,75,81,76,80,80,76,92,80,81,85,89,81,93,79,79,93,76,87,79,69,83,75,79,62,74,67,55,56,40,55,51,48,32,51,53,37,53,50,50,63,74,58,76,82,78,80,85,82,73,82,80,77,95,66,89,54,77,74,46,55,74,72,64,52,75,81,52,70,70,56,52,53,50,49,47,54,50,46,55,53,47,60,68,33,64,84,43,60,78,44,98,74,51,36,66,56,54,40,28,39,30,42,54,46,64,40,99,89,49,42,52,88,80,39,63,80,42,85,55,40,32,69,49,52,89,53,60,65,73,59,53,26,50,54,36,34,54,52,52,49,52,53,52,52,54,56,52,53,62,53,53,61,60,66,73,77,110

Sequence (235 aa):
MDLRRLQQLGIVHYTLSEYAIHYRVLGPPLLPTQLDHLAHTIYTHHRTQEARHVKRVEALYNALATAWSQPHKPLHTRAHKRASPRCADDESDSDNNGPRDVGSIDATDHLNAAIEAYFEASSTDERPADGVEDQTAAWLKAPLTQPDTLSIEAATTTLLHDDRIRASVVSAQSITRILHGLTSPRFPSQDWRENPLWGKFSSLPFPKVRAVVHDVVTEHKNQAVDGHVEKNVNE